Protein AF-A0A7C3RZF8-F1 (afdb_monomer)

Radius of gyration: 21.52 Å; Cα contacts (8 Å, |Δi|>4): 188; chains: 1; bounding box: 60×35×75 Å

Nearest PDB structures (foldseek):
  5voy-assembly1_V  TM=3.282E-01  e=2.308E+00  Saccharomyces cerevisiae S288C
  5vox-assembly1_U  TM=2.861E-01  e=2.667E+00  Saccharomyces cerevisiae S288C
  5voy-assembly1_a  TM=3.304E-01  e=4.117E+00  Saccharomyces cerevisiae S288C
  2elb-assembly1_A-2  TM=2.174E-01  e=1.425E+00  Homo sapiens
  7aal-assembly1_B  TM=2.960E-01  e=7.344E+00  Homo sapiens

Mean predicted aligned error: 5.92 Å

pLDDT: mean 89.48, std 10.08, range [50.0, 97.81]

Structure (mmCIF, N/CA/C/O backbone):
data_AF-A0A7C3RZF8-F1
#
_entry.id   AF-A0A7C3RZF8-F1
#
loop_
_atom_site.group_PDB
_atom_site.id
_atom_site.type_symbol
_atom_site.label_atom_id
_atom_site.label_alt_id
_atom_site.label_comp_id
_atom_site.label_asym_id
_atom_site.label_entity_id
_atom_site.label_seq_id
_atom_site.pdbx_PDB_ins_code
_atom_site.Cartn_x
_atom_site.Cartn_y
_atom_site.Cartn_z
_atom_site.occupancy
_atom_site.B_iso_or_equiv
_atom_site.auth_seq_id
_atom_site.auth_comp_id
_atom_site.auth_asym_id
_atom_site.auth_atom_id
_atom_site.pdbx_PDB_model_num
ATOM 1 N N . MET A 1 1 ? -5.433 -15.146 12.930 1.00 61.47 1 MET A N 1
ATOM 2 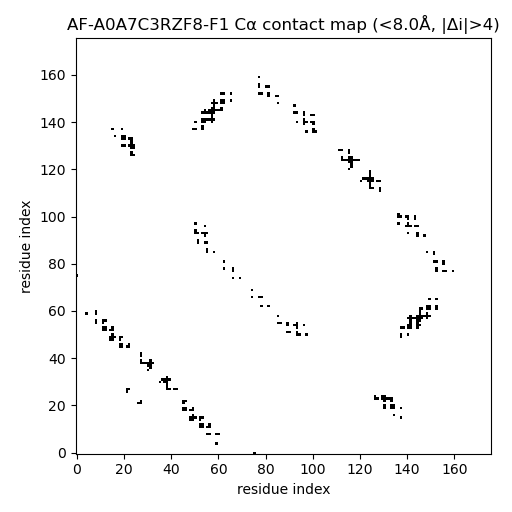C CA . MET A 1 1 ? -5.086 -13.869 12.254 1.00 61.47 1 MET A CA 1
ATOM 3 C C . MET A 1 1 ? -3.636 -13.682 11.766 1.00 61.47 1 MET A C 1
ATOM 5 O O . MET A 1 1 ? -3.484 -12.926 10.811 1.00 61.47 1 MET A O 1
ATOM 9 N N . PRO A 1 2 ? -2.565 -14.308 12.306 1.00 74.06 2 PRO A N 1
ATOM 10 C CA . PRO A 1 2 ? -1.199 -13.970 11.867 1.00 74.06 2 PRO A CA 1
ATOM 11 C C . PRO A 1 2 ? -0.842 -14.475 10.456 1.00 74.06 2 PRO A C 1
ATOM 13 O O . PRO A 1 2 ? -0.060 -13.832 9.763 1.00 74.06 2 PRO A O 1
ATOM 16 N N . ARG A 1 3 ? -1.433 -15.593 10.005 1.00 87.75 3 ARG A N 1
ATOM 17 C CA . ARG A 1 3 ? -1.195 -16.139 8.655 1.00 87.75 3 ARG A CA 1
ATOM 18 C C . ARG A 1 3 ? -1.790 -15.248 7.562 1.00 87.75 3 ARG A C 1
ATOM 20 O O . ARG A 1 3 ? -1.058 -14.834 6.678 1.00 87.75 3 ARG A O 1
ATOM 27 N N . LEU A 1 4 ? -3.069 -14.875 7.682 1.00 88.00 4 LEU A N 1
ATOM 28 C CA . LEU A 1 4 ? -3.761 -14.030 6.700 1.00 88.00 4 LEU A CA 1
ATOM 29 C C . LEU A 1 4 ? -3.047 -12.695 6.480 1.00 88.00 4 LEU A C 1
ATOM 31 O O . LEU A 1 4 ? -2.737 -12.349 5.347 1.00 88.00 4 LEU A O 1
ATOM 35 N N . THR A 1 5 ? -2.736 -11.959 7.552 1.00 86.62 5 THR A N 1
ATOM 36 C CA . THR A 1 5 ? -2.062 -10.663 7.400 1.00 86.62 5 THR A CA 1
ATOM 37 C C . THR A 1 5 ? -0.697 -10.839 6.747 1.00 86.62 5 THR A C 1
ATOM 39 O O . THR A 1 5 ? -0.337 -10.039 5.888 1.00 86.62 5 THR A O 1
ATOM 42 N N . ARG A 1 6 ? 0.075 -11.874 7.125 1.00 89.88 6 ARG A N 1
ATOM 43 C CA . ARG A 1 6 ? 1.375 -12.199 6.507 1.00 89.88 6 ARG A CA 1
ATOM 44 C C . ARG A 1 6 ? 1.235 -12.448 5.011 1.00 89.88 6 ARG A C 1
ATOM 46 O O . ARG A 1 6 ? 1.963 -11.820 4.251 1.00 89.88 6 ARG A O 1
ATOM 53 N N . THR A 1 7 ? 0.285 -13.285 4.607 1.00 93.88 7 THR A N 1
ATOM 54 C CA . THR A 1 7 ? 0.005 -13.550 3.193 1.00 93.88 7 THR A CA 1
ATOM 55 C C . THR A 1 7 ? -0.375 -12.270 2.458 1.00 93.88 7 THR A C 1
ATOM 57 O O . THR A 1 7 ? 0.236 -11.966 1.443 1.00 93.88 7 THR A O 1
ATOM 60 N N . LEU A 1 8 ? -1.292 -11.464 3.005 1.00 92.81 8 LEU A N 1
ATOM 61 C CA . LEU A 1 8 ? -1.685 -10.189 2.398 1.00 92.81 8 LEU A CA 1
ATOM 62 C C . LEU A 1 8 ? -0.488 -9.252 2.217 1.00 92.81 8 LEU A C 1
ATOM 64 O O . LEU A 1 8 ? -0.316 -8.673 1.158 1.00 92.81 8 LEU A O 1
ATOM 68 N N . THR A 1 9 ? 0.380 -9.125 3.218 1.00 94.44 9 THR A N 1
ATOM 69 C CA . THR A 1 9 ? 1.588 -8.296 3.092 1.00 94.44 9 THR A CA 1
ATOM 70 C C . THR A 1 9 ? 2.521 -8.789 2.003 1.00 94.44 9 THR A C 1
ATOM 72 O O . THR A 1 9 ? 3.016 -7.966 1.247 1.00 94.44 9 THR A O 1
ATOM 75 N N . LEU A 1 10 ? 2.752 -10.099 1.904 1.00 95.12 10 LEU A N 1
ATOM 76 C CA . LEU A 1 10 ? 3.584 -10.649 0.835 1.00 95.12 10 LEU A CA 1
ATOM 77 C C . LEU A 1 10 ? 2.961 -10.395 -0.540 1.00 95.12 10 LEU A C 1
ATOM 79 O O . LEU A 1 10 ? 3.673 -9.986 -1.449 1.00 95.12 10 LEU A O 1
ATOM 83 N N . LEU A 1 11 ? 1.641 -10.562 -0.669 1.00 96.44 11 LEU A N 1
ATOM 84 C CA . LEU A 1 11 ? 0.915 -10.263 -1.904 1.00 96.44 11 LEU A CA 1
ATOM 85 C C . LEU A 1 11 ? 1.050 -8.789 -2.297 1.00 96.44 11 LEU A C 1
ATOM 87 O O . LEU A 1 11 ? 1.349 -8.499 -3.449 1.00 96.44 11 LEU A O 1
ATOM 91 N N . TRP A 1 12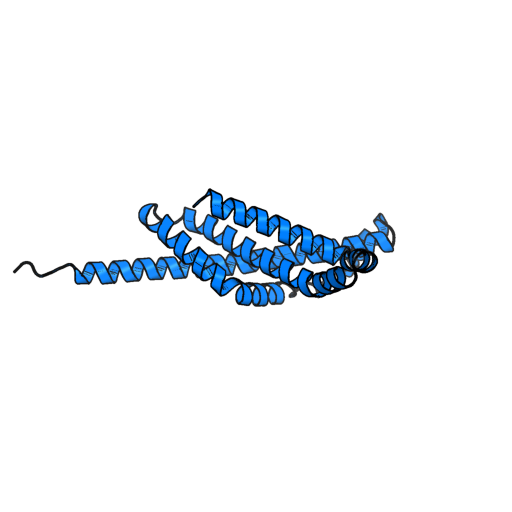 ? 0.895 -7.859 -1.351 1.00 96.06 12 TRP A N 1
ATOM 92 C CA . TRP A 1 12 ? 1.027 -6.426 -1.630 1.00 96.06 12 TRP A CA 1
ATOM 93 C C . TRP A 1 12 ? 2.470 -5.989 -1.891 1.00 96.06 12 TRP A C 1
ATOM 95 O O . TRP A 1 12 ? 2.686 -5.093 -2.700 1.00 96.06 12 TRP A O 1
ATOM 105 N N . ILE A 1 13 ? 3.463 -6.628 -1.261 1.00 95.19 13 ILE A N 1
ATOM 106 C CA . ILE A 1 13 ? 4.873 -6.431 -1.627 1.00 95.19 13 ILE A CA 1
ATOM 107 C C . ILE A 1 13 ? 5.076 -6.872 -3.074 1.00 95.19 13 ILE A C 1
ATOM 109 O O . ILE A 1 13 ? 5.554 -6.083 -3.878 1.00 95.19 13 ILE A O 1
ATOM 113 N N . LEU A 1 14 ? 4.660 -8.092 -3.420 1.00 96.50 14 LEU A N 1
ATOM 114 C CA . LEU A 1 14 ? 4.850 -8.640 -4.759 1.00 96.50 14 LEU A CA 1
ATOM 115 C C . LEU A 1 14 ? 4.149 -7.785 -5.824 1.00 96.50 14 LEU A C 1
ATOM 117 O O . LEU A 1 14 ? 4.783 -7.386 -6.796 1.00 96.50 14 LEU A O 1
ATOM 121 N N . ALA A 1 15 ? 2.874 -7.450 -5.615 1.00 95.50 15 ALA A N 1
ATOM 122 C CA . ALA A 1 15 ? 2.103 -6.611 -6.528 1.00 95.50 15 ALA A CA 1
ATOM 123 C C . ALA A 1 15 ? 2.719 -5.212 -6.679 1.00 95.50 15 ALA A C 1
ATOM 125 O O . ALA A 1 15 ? 2.859 -4.717 -7.795 1.00 95.50 15 ALA A O 1
ATOM 126 N N . GLY A 1 16 ? 3.143 -4.598 -5.570 1.00 93.94 16 GLY A N 1
ATOM 127 C CA . GLY A 1 16 ? 3.800 -3.295 -5.572 1.00 93.94 16 GLY A CA 1
ATOM 128 C C . GLY A 1 16 ? 5.140 -3.309 -6.303 1.00 93.94 16 GLY A C 1
ATOM 129 O O . GLY A 1 16 ? 5.396 -2.425 -7.116 1.00 93.94 16 GLY A O 1
ATOM 130 N N . THR A 1 17 ? 5.973 -4.322 -6.060 1.00 93.62 17 THR A N 1
ATOM 131 C CA . THR A 1 17 ? 7.271 -4.484 -6.723 1.00 93.62 17 THR A CA 1
ATOM 132 C C . THR A 1 17 ? 7.105 -4.727 -8.218 1.00 93.62 17 THR A C 1
ATOM 134 O O . THR A 1 17 ? 7.743 -4.032 -9.001 1.00 93.62 17 THR A O 1
ATOM 137 N N . ILE A 1 18 ? 6.221 -5.644 -8.627 1.00 94.81 18 ILE A N 1
ATOM 138 C CA . ILE A 1 18 ? 5.961 -5.920 -10.048 1.00 94.81 18 ILE A CA 1
ATOM 139 C C . ILE A 1 18 ? 5.454 -4.660 -10.751 1.00 94.81 18 ILE A C 1
ATOM 141 O O . ILE A 1 18 ? 5.989 -4.296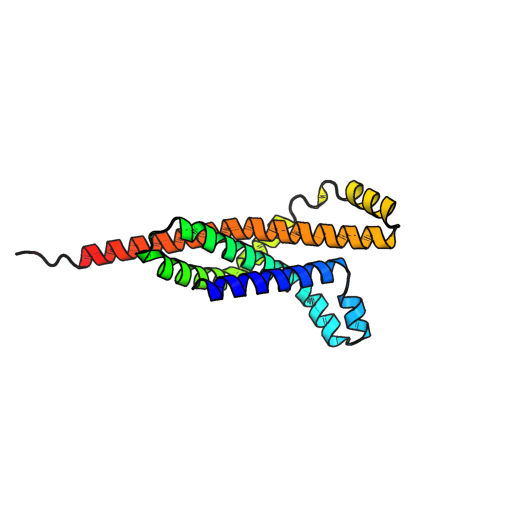 -11.792 1.00 94.81 18 ILE A O 1
ATOM 145 N N . ALA A 1 19 ? 4.478 -3.961 -10.167 1.00 93.44 19 ALA A N 1
ATOM 146 C CA . ALA A 1 19 ? 3.937 -2.742 -10.757 1.00 93.44 19 ALA A CA 1
ATOM 147 C C . ALA A 1 19 ? 4.980 -1.611 -10.831 1.00 93.44 19 ALA A C 1
ATOM 149 O O . ALA A 1 19 ? 5.065 -0.932 -11.847 1.00 93.44 19 ALA A O 1
ATOM 150 N N . SER A 1 20 ? 5.812 -1.437 -9.796 1.00 91.25 20 SER A N 1
ATOM 151 C CA . SER A 1 20 ? 6.861 -0.401 -9.782 1.00 91.25 20 SER A CA 1
ATOM 152 C C . SER A 1 20 ? 7.952 -0.678 -10.818 1.00 91.25 20 SER A C 1
ATOM 154 O O . SER A 1 20 ? 8.380 0.235 -11.520 1.00 91.25 20 SER A O 1
ATOM 156 N N . LEU A 1 21 ? 8.399 -1.937 -10.920 1.00 91.50 21 LEU A N 1
ATOM 157 C CA . LEU A 1 21 ? 9.404 -2.351 -11.900 1.00 91.50 21 LEU A CA 1
ATOM 158 C C . LEU A 1 21 ? 8.853 -2.276 -13.320 1.00 91.50 21 LEU A C 1
ATOM 160 O O . LEU A 1 21 ? 9.532 -1.758 -14.197 1.00 91.50 21 LEU A O 1
ATOM 164 N N . SER A 1 22 ? 7.621 -2.743 -13.530 1.00 92.81 22 SER A N 1
ATOM 165 C CA . SER A 1 22 ? 6.935 -2.639 -14.817 1.00 92.81 22 SER A CA 1
ATOM 166 C C . SER A 1 22 ? 6.843 -1.194 -15.290 1.00 92.81 22 SER A C 1
ATOM 168 O O . SER A 1 22 ? 7.239 -0.899 -16.414 1.00 92.81 22 SER A O 1
ATOM 170 N N . TYR A 1 23 ? 6.370 -0.307 -14.413 1.00 88.25 23 TYR A N 1
ATOM 171 C CA . TYR A 1 23 ? 6.207 1.107 -14.724 1.00 88.25 23 TYR A CA 1
ATOM 172 C C . TYR A 1 23 ? 7.555 1.764 -15.042 1.00 88.25 23 TYR A C 1
ATOM 174 O O . TYR A 1 23 ? 7.684 2.484 -16.028 1.00 88.25 23 TYR A O 1
ATOM 182 N N . GLY A 1 24 ? 8.590 1.483 -14.240 1.00 85.25 24 GLY A N 1
ATOM 183 C CA . GLY A 1 24 ? 9.931 2.027 -14.466 1.00 85.25 24 GLY A CA 1
ATOM 184 C C . GLY A 1 24 ? 10.610 1.500 -15.735 1.00 85.25 24 GLY A C 1
ATOM 185 O O . GLY A 1 24 ? 11.355 2.239 -16.375 1.00 85.25 24 GLY A O 1
ATOM 186 N N . ALA A 1 25 ? 10.342 0.246 -16.104 1.00 88.81 25 ALA A N 1
ATOM 187 C CA . ALA A 1 25 ? 10.901 -0.411 -17.286 1.00 88.81 25 ALA A CA 1
ATOM 188 C C . ALA A 1 25 ? 10.037 -0.258 -18.551 1.00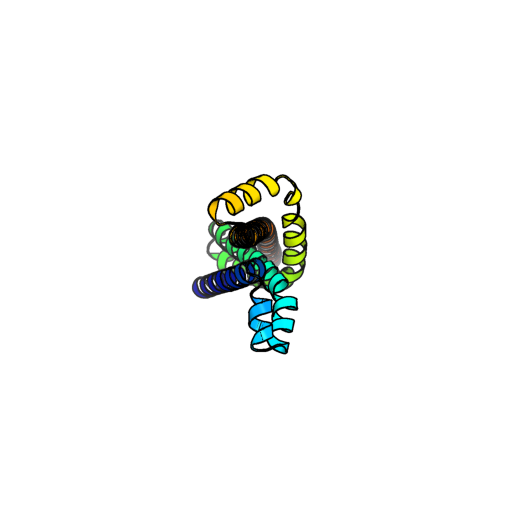 88.81 25 ALA A C 1
ATOM 190 O O . ALA A 1 25 ? 10.396 -0.814 -19.585 1.00 88.81 25 ALA A O 1
ATOM 191 N N . GLU A 1 26 ? 8.900 0.442 -18.472 1.00 87.62 26 GLU A N 1
ATOM 192 C CA . GLU A 1 26 ? 7.925 0.577 -19.567 1.00 87.62 26 GLU A CA 1
ATOM 193 C C . GLU A 1 26 ? 7.464 -0.779 -20.130 1.00 87.62 26 GLU A C 1
ATOM 195 O O . GLU A 1 26 ? 7.221 -0.946 -21.328 1.00 87.62 26 GLU A O 1
ATOM 200 N N . ALA A 1 27 ? 7.318 -1.782 -19.257 1.00 89.12 27 ALA A N 1
ATOM 201 C CA . ALA A 1 27 ? 7.005 -3.147 -19.675 1.00 89.12 27 ALA A CA 1
ATOM 202 C C . ALA A 1 27 ? 5.655 -3.246 -20.408 1.00 89.12 27 ALA A C 1
ATOM 204 O O . ALA A 1 27 ? 5.465 -4.147 -21.225 1.00 89.12 27 ALA A O 1
ATOM 205 N N . HIS A 1 28 ? 4.739 -2.295 -20.189 1.00 88.69 28 HIS A N 1
ATOM 206 C CA . HIS A 1 28 ? 3.488 -2.203 -20.936 1.00 88.69 28 HIS A CA 1
ATOM 207 C C . HIS A 1 28 ? 3.707 -2.093 -22.457 1.00 88.69 28 HIS A C 1
ATOM 209 O O . HIS A 1 28 ? 2.889 -2.609 -23.215 1.00 88.69 28 HIS A O 1
ATOM 215 N N . ILE A 1 29 ? 4.814 -1.498 -22.923 1.00 88.94 29 ILE A N 1
ATOM 216 C CA . ILE A 1 29 ? 5.156 -1.422 -24.352 1.00 88.94 29 ILE A CA 1
ATOM 217 C C . ILE A 1 29 ? 5.431 -2.826 -24.898 1.00 88.94 29 ILE A C 1
ATOM 219 O O . ILE A 1 29 ? 4.857 -3.221 -25.911 1.00 88.94 29 ILE A O 1
ATOM 223 N N . ALA A 1 30 ? 6.257 -3.606 -24.197 1.00 90.75 30 ALA A N 1
ATOM 224 C CA . ALA A 1 30 ? 6.556 -4.986 -24.570 1.00 90.75 30 ALA A CA 1
ATOM 225 C C . ALA A 1 30 ? 5.295 -5.863 -24.553 1.00 90.75 30 ALA A C 1
ATOM 227 O O . ALA A 1 30 ? 5.071 -6.639 -25.481 1.00 90.75 30 ALA A O 1
ATOM 228 N N . VAL A 1 31 ? 4.432 -5.697 -23.544 1.00 92.06 31 VAL A N 1
ATOM 229 C CA . VAL A 1 31 ? 3.154 -6.421 -23.473 1.00 92.06 31 VAL A CA 1
ATOM 230 C C . VAL A 1 31 ? 2.247 -6.045 -24.645 1.00 92.06 31 VAL A C 1
ATOM 232 O O . VAL A 1 31 ? 1.675 -6.942 -25.252 1.00 92.06 31 VAL A O 1
ATOM 235 N N . ARG A 1 32 ? 2.168 -4.764 -25.033 1.00 92.06 32 ARG A N 1
ATOM 236 C CA . ARG A 1 32 ? 1.364 -4.321 -26.188 1.00 92.06 32 ARG A CA 1
ATOM 237 C C . ARG A 1 32 ? 1.803 -4.947 -27.515 1.00 92.06 32 ARG A C 1
ATOM 239 O O . ARG A 1 32 ? 0.961 -5.100 -28.393 1.00 92.06 32 ARG A O 1
ATOM 246 N N . TYR A 1 33 ? 3.079 -5.311 -27.669 1.00 94.12 33 TYR A N 1
ATOM 247 C CA . TYR A 1 33 ? 3.556 -6.018 -28.865 1.00 94.12 33 TYR A CA 1
ATOM 248 C C . TYR A 1 33 ? 3.087 -7.476 -28.934 1.00 94.12 33 TYR A C 1
ATOM 250 O O . TYR A 1 33 ? 2.958 -8.014 -30.030 1.00 94.12 33 TYR A O 1
ATOM 258 N N . VAL A 1 34 ? 2.840 -8.113 -27.787 1.00 95.69 34 VAL A N 1
ATOM 259 C CA . VAL A 1 34 ? 2.379 -9.510 -27.712 1.00 95.69 34 VAL A CA 1
ATOM 260 C C . VAL A 1 34 ? 0.852 -9.581 -27.675 1.00 95.69 34 VAL A C 1
ATOM 262 O O . VAL A 1 34 ? 0.250 -10.376 -28.389 1.00 95.69 34 VAL A O 1
ATOM 265 N N . ASP A 1 35 ? 0.230 -8.736 -26.855 1.00 96.19 35 ASP A N 1
ATOM 266 C CA . ASP A 1 35 ? -1.210 -8.661 -26.628 1.00 96.19 35 ASP A CA 1
ATOM 267 C C . ASP A 1 35 ? -1.615 -7.182 -26.416 1.00 96.19 35 ASP A C 1
ATOM 269 O O . ASP A 1 35 ? -1.484 -6.634 -25.311 1.00 96.19 35 ASP A O 1
ATOM 273 N N . PRO A 1 36 ? -2.083 -6.496 -27.479 1.00 94.88 36 PRO A N 1
ATOM 274 C CA . PRO A 1 36 ? -2.460 -5.088 -27.414 1.00 94.88 36 PRO A CA 1
ATOM 275 C C . PRO A 1 36 ? -3.516 -4.744 -26.348 1.00 94.88 36 PRO A C 1
ATOM 277 O O . PRO A 1 36 ? -3.283 -3.784 -25.602 1.00 94.88 36 PRO A O 1
ATOM 280 N N . PRO A 1 37 ? -4.659 -5.459 -26.223 1.00 96.25 37 PRO A N 1
ATOM 281 C CA . PRO A 1 37 ? -5.648 -5.130 -25.200 1.00 96.25 37 PRO A CA 1
ATOM 282 C C . PRO A 1 37 ? -5.116 -5.345 -23.781 1.00 96.25 37 PRO A C 1
ATOM 284 O O . PRO A 1 37 ? -5.364 -4.497 -22.917 1.00 96.25 37 PRO A O 1
ATOM 287 N N . LEU A 1 38 ? -4.340 -6.407 -23.533 1.00 94.25 38 LEU A N 1
ATOM 288 C CA . LEU A 1 38 ? -3.721 -6.615 -22.223 1.00 94.25 38 LEU A CA 1
ATOM 289 C C . LEU A 1 38 ? -2.725 -5.499 -21.889 1.00 94.25 38 LEU A C 1
ATOM 291 O O . LEU A 1 38 ? -2.740 -4.970 -20.777 1.00 94.25 38 LEU A O 1
ATOM 295 N N . GLY A 1 39 ? -1.891 -5.104 -22.851 1.00 93.44 39 GLY A N 1
ATOM 296 C CA . GLY A 1 39 ? -0.910 -4.039 -22.660 1.00 93.44 39 GLY A CA 1
ATOM 297 C C . GLY A 1 39 ? -1.547 -2.665 -22.429 1.00 93.44 39 GLY A C 1
ATOM 298 O O . GLY A 1 39 ? -1.048 -1.888 -21.617 1.00 93.44 39 GLY A O 1
ATOM 299 N N . ALA A 1 40 ? -2.673 -2.364 -23.085 1.00 93.00 40 ALA A N 1
ATOM 300 C CA . ALA A 1 40 ? -3.442 -1.142 -22.838 1.00 93.00 40 ALA A CA 1
ATOM 301 C C . ALA A 1 40 ? -4.108 -1.143 -21.453 1.00 93.00 40 ALA A C 1
ATOM 303 O O . ALA A 1 40 ? -4.079 -0.133 -20.748 1.00 93.00 40 ALA A O 1
ATOM 304 N N . TRP A 1 41 ? -4.674 -2.281 -21.038 1.00 96.12 41 TRP A N 1
ATOM 305 C CA . TRP A 1 41 ? -5.227 -2.424 -19.692 1.00 96.12 41 TRP A CA 1
ATOM 306 C C . TRP A 1 41 ? -4.144 -2.264 -18.623 1.00 96.12 41 TRP A C 1
ATOM 308 O O . TRP A 1 41 ? -4.362 -1.570 -17.629 1.00 96.12 41 TRP A O 1
ATOM 318 N N . TRP A 1 42 ? -2.982 -2.883 -18.826 1.00 94.88 42 TRP A N 1
ATOM 319 C CA . TRP A 1 42 ? -1.886 -2.832 -17.870 1.00 94.88 42 TRP A CA 1
ATOM 320 C C . TRP A 1 42 ? -1.321 -1.418 -17.719 1.00 94.88 42 TRP A C 1
ATOM 322 O O . TRP A 1 42 ? -1.233 -0.937 -16.596 1.00 94.88 42 TRP A O 1
ATOM 332 N N . ASP A 1 43 ? -1.063 -0.712 -18.821 1.00 92.94 43 ASP A N 1
ATOM 333 C CA . ASP A 1 43 ? -0.658 0.704 -18.819 1.00 92.94 43 ASP A CA 1
ATOM 334 C C . ASP A 1 43 ? -1.647 1.590 -18.029 1.00 92.94 43 ASP A C 1
ATOM 336 O O . ASP A 1 43 ? -1.268 2.371 -17.156 1.00 92.94 43 ASP A O 1
ATOM 340 N N . ALA A 1 44 ? -2.954 1.382 -18.225 1.00 93.19 44 ALA A N 1
ATOM 341 C CA . ALA A 1 44 ? -3.982 2.131 -17.502 1.00 93.19 44 ALA A CA 1
ATOM 342 C C . ALA A 1 44 ? -4.035 1.827 -15.988 1.00 93.19 44 ALA A C 1
ATOM 344 O O . ALA A 1 44 ? -4.533 2.647 -15.210 1.00 93.19 44 ALA A O 1
ATOM 345 N N . ASN A 1 45 ? -3.558 0.655 -15.554 1.00 94.75 45 ASN A N 1
ATOM 346 C CA . ASN A 1 45 ? -3.744 0.165 -14.186 1.00 94.75 45 ASN A CA 1
ATOM 347 C C . ASN A 1 45 ? -2.449 -0.001 -13.384 1.00 94.75 45 ASN A C 1
ATOM 349 O O . ASN A 1 45 ? -2.531 -0.048 -12.156 1.00 94.75 45 ASN A O 1
ATOM 353 N N . GLU A 1 46 ? -1.266 -0.050 -13.996 1.00 93.06 46 GLU A N 1
ATOM 354 C CA . GLU A 1 46 ? -0.015 -0.354 -13.288 1.00 93.06 46 GLU A CA 1
ATOM 355 C C . GLU A 1 46 ? 0.271 0.666 -12.178 1.00 93.06 46 GLU A C 1
ATOM 357 O O . GLU A 1 46 ? 0.558 0.299 -11.034 1.00 93.06 46 GLU A O 1
ATOM 362 N N . PHE A 1 47 ? 0.038 1.953 -12.449 1.00 90.44 47 PHE A N 1
ATOM 363 C CA . PHE A 1 47 ? 0.181 3.001 -11.442 1.00 90.44 47 PHE A CA 1
ATOM 364 C C . PHE A 1 47 ? -0.861 2.883 -10.315 1.00 90.44 47 PHE A C 1
ATOM 366 O O . PHE A 1 47 ? -0.557 3.129 -9.142 1.00 90.44 47 PHE A O 1
ATOM 373 N N . LEU A 1 48 ? -2.097 2.488 -10.648 1.00 93.62 48 LEU A N 1
ATOM 374 C CA . LEU A 1 48 ? -3.164 2.254 -9.671 1.00 93.62 48 LEU A CA 1
ATOM 375 C C . LEU A 1 48 ? -2.826 1.071 -8.755 1.00 93.62 48 LEU A C 1
ATOM 377 O O . LEU A 1 48 ? -2.948 1.184 -7.532 1.00 93.62 48 LEU A O 1
ATOM 381 N N . ILE A 1 49 ? -2.350 -0.030 -9.332 1.00 95.69 49 ILE A N 1
ATOM 382 C CA . ILE A 1 49 ? -1.919 -1.222 -8.601 1.00 95.69 49 ILE A CA 1
ATOM 383 C C . ILE A 1 49 ? -0.751 -0.870 -7.680 1.00 95.69 49 ILE A C 1
ATOM 385 O O . ILE A 1 49 ? -0.791 -1.217 -6.497 1.00 95.69 49 ILE A O 1
ATOM 389 N N . MET A 1 50 ? 0.240 -0.119 -8.170 1.00 95.25 50 MET A N 1
ATOM 390 C CA . MET A 1 50 ? 1.381 0.332 -7.372 1.00 95.25 50 MET A CA 1
ATOM 391 C C . MET A 1 50 ? 0.934 1.148 -6.150 1.00 95.25 50 MET A C 1
ATOM 393 O O . MET A 1 50 ? 1.301 0.809 -5.020 1.00 95.25 50 MET A O 1
ATOM 397 N N . LYS A 1 51 ? 0.114 2.196 -6.337 1.00 95.12 51 LYS A N 1
ATOM 398 C CA . LYS A 1 51 ? -0.311 3.061 -5.217 1.00 95.12 51 LYS A CA 1
ATOM 399 C C . LYS A 1 51 ? -1.196 2.324 -4.208 1.00 95.12 51 LYS A C 1
ATOM 401 O O . LYS A 1 51 ? -1.026 2.512 -3.003 1.00 95.12 51 LYS A O 1
ATOM 406 N N . CYS A 1 52 ? -2.103 1.460 -4.668 1.00 96.81 52 CYS A N 1
ATOM 407 C CA . CYS A 1 52 ? -2.951 0.661 -3.781 1.00 96.81 52 CYS A CA 1
ATOM 408 C C . CYS A 1 52 ? -2.122 -0.360 -2.996 1.00 96.81 52 CYS A C 1
ATOM 410 O O . CYS A 1 52 ? -2.328 -0.521 -1.795 1.00 96.81 52 CYS A O 1
ATOM 412 N N . SER A 1 53 ? -1.133 -0.981 -3.641 1.00 97.31 53 SER A N 1
ATOM 413 C CA . SER A 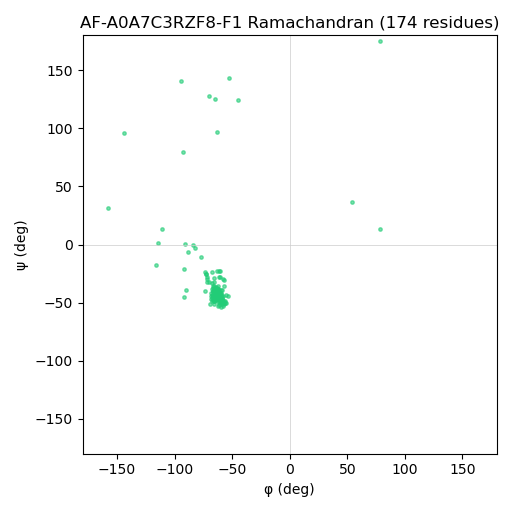1 53 ? -0.210 -1.911 -2.988 1.00 97.31 53 SER A CA 1
ATOM 414 C C . SER A 1 53 ? 0.627 -1.223 -1.914 1.00 97.31 53 SER A C 1
ATOM 416 O O . SER A 1 53 ? 0.717 -1.725 -0.793 1.00 97.31 53 SER A O 1
ATOM 418 N N . ALA A 1 54 ? 1.169 -0.039 -2.214 1.00 96.75 54 ALA A N 1
ATOM 419 C CA . ALA A 1 54 ? 1.904 0.770 -1.245 1.00 96.75 54 ALA A CA 1
ATOM 420 C C . ALA A 1 54 ? 1.030 1.128 -0.033 1.00 96.75 54 ALA A C 1
ATOM 422 O O . ALA A 1 54 ? 1.446 0.975 1.119 1.00 96.75 54 ALA A O 1
ATOM 423 N N . ALA A 1 55 ? -0.208 1.554 -0.291 1.00 97.50 55 ALA A N 1
ATOM 424 C CA . ALA A 1 55 ? -1.138 1.943 0.756 1.00 97.50 55 ALA A CA 1
ATOM 425 C C . ALA A 1 55 ? -1.545 0.776 1.655 1.00 97.50 55 ALA A C 1
ATOM 427 O O . ALA A 1 55 ? -1.448 0.868 2.883 1.00 97.50 55 ALA A O 1
ATOM 428 N N . ALA A 1 56 ? -1.938 -0.344 1.049 1.00 97.44 56 ALA A N 1
ATOM 429 C CA . ALA A 1 56 ? -2.283 -1.561 1.768 1.00 97.44 56 ALA A CA 1
ATOM 430 C C . ALA A 1 56 ? -1.099 -2.079 2.595 1.00 97.44 56 ALA A C 1
ATOM 432 O O . ALA A 1 56 ? -1.275 -2.446 3.759 1.00 97.44 56 ALA A O 1
ATOM 433 N N . LEU A 1 57 ? 0.114 -2.061 2.032 1.00 97.75 57 LEU A N 1
ATOM 434 C CA . LEU A 1 57 ? 1.331 -2.458 2.732 1.00 97.75 57 LEU A CA 1
ATOM 435 C C . LEU A 1 57 ? 1.586 -1.578 3.963 1.00 97.75 57 LEU A C 1
ATOM 437 O O . LEU A 1 57 ? 1.764 -2.117 5.058 1.00 97.75 57 LEU A O 1
ATOM 441 N N . GLY A 1 58 ? 1.545 -0.251 3.805 1.00 97.06 58 GLY A N 1
ATOM 442 C CA . GLY A 1 58 ? 1.723 0.697 4.908 1.00 97.06 58 GLY A CA 1
ATOM 443 C C . GLY A 1 58 ? 0.716 0.469 6.035 1.00 97.06 58 GLY A C 1
ATOM 444 O O . GLY A 1 58 ? 1.108 0.299 7.192 1.00 97.06 58 GLY A O 1
ATOM 445 N N . MET A 1 59 ? -0.572 0.350 5.698 1.00 97.81 59 MET A N 1
ATOM 446 C CA . MET A 1 59 ? -1.631 0.095 6.682 1.00 97.81 59 MET A CA 1
ATOM 447 C C . MET A 1 59 ? -1.484 -1.270 7.375 1.00 97.81 59 MET A C 1
ATOM 449 O O . MET A 1 59 ? -1.664 -1.373 8.589 1.00 97.81 59 MET A O 1
ATOM 453 N N . LEU A 1 60 ? -1.104 -2.327 6.649 1.00 96.69 60 LEU A N 1
ATOM 454 C CA . LEU A 1 60 ? -0.861 -3.652 7.237 1.00 96.69 60 LEU A CA 1
ATOM 455 C C . LEU A 1 60 ? 0.332 -3.653 8.196 1.00 96.69 60 LEU A C 1
ATOM 457 O O . LEU A 1 60 ? 0.269 -4.286 9.255 1.00 96.69 60 LEU A O 1
ATOM 461 N N . VAL A 1 61 ? 1.417 -2.958 7.846 1.00 96.25 61 VAL A N 1
ATOM 462 C CA . VAL A 1 61 ? 2.576 -2.792 8.733 1.00 96.25 61 VAL A CA 1
ATOM 463 C C . VAL A 1 61 ? 2.172 -2.015 9.985 1.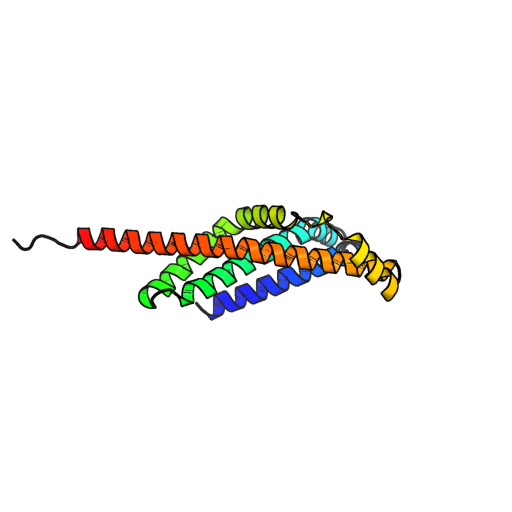00 96.25 61 VAL A C 1
ATOM 465 O O . VAL A 1 61 ? 2.460 -2.477 11.091 1.00 96.25 61 VAL A O 1
ATOM 468 N N . ALA A 1 62 ? 1.432 -0.916 9.829 1.00 96.19 62 ALA A N 1
ATOM 469 C CA . ALA A 1 62 ? 0.914 -0.128 10.943 1.00 96.19 62 ALA A CA 1
ATOM 470 C C . ALA A 1 62 ? 0.079 -0.970 11.914 1.00 96.19 62 ALA A C 1
ATOM 472 O O . ALA A 1 62 ? 0.368 -0.993 13.109 1.00 96.19 62 ALA A O 1
ATOM 473 N N . MET A 1 63 ? -0.889 -1.740 11.404 1.00 94.62 63 MET A N 1
ATOM 474 C CA . MET A 1 63 ? -1.721 -2.623 12.228 1.00 94.62 63 MET A CA 1
ATOM 475 C C . MET A 1 63 ? -0.890 -3.653 13.001 1.00 94.62 63 MET A C 1
ATOM 477 O O . MET A 1 63 ? -1.171 -3.926 14.167 1.00 94.62 63 MET A O 1
ATOM 481 N N . ARG A 1 64 ? 0.159 -4.223 12.391 1.00 92.75 64 ARG A N 1
ATOM 482 C CA . ARG A 1 64 ? 1.043 -5.170 13.090 1.00 92.75 64 ARG A CA 1
ATOM 483 C C . ARG A 1 64 ? 1.836 -4.522 14.206 1.00 92.75 64 ARG A C 1
ATOM 485 O O . ARG A 1 64 ? 1.995 -5.143 15.256 1.00 92.75 64 ARG A O 1
ATOM 492 N N . VAL A 1 65 ? 2.378 -3.336 13.953 1.00 94.94 65 VAL A N 1
ATOM 493 C CA . VAL A 1 65 ? 3.155 -2.591 14.944 1.00 94.94 65 VAL A CA 1
ATOM 494 C C . VAL A 1 65 ? 2.235 -2.183 16.090 1.00 94.94 65 VAL A C 1
ATOM 496 O O . VAL A 1 65 ? 2.514 -2.533 17.233 1.00 94.94 65 VAL A O 1
ATOM 499 N N . ALA A 1 66 ? 1.092 -1.567 15.789 1.00 94.06 66 ALA A N 1
ATOM 500 C CA . ALA A 1 66 ? 0.132 -1.105 16.785 1.00 94.06 66 ALA A CA 1
ATOM 501 C C . ALA A 1 66 ? -0.442 -2.251 17.633 1.00 94.06 66 ALA A C 1
ATOM 503 O O . ALA A 1 66 ? -0.503 -2.149 18.857 1.00 94.06 66 ALA A O 1
ATOM 504 N N . ALA A 1 67 ? -0.764 -3.397 17.023 1.00 92.88 67 ALA A N 1
ATOM 505 C CA . ALA A 1 67 ? -1.286 -4.551 17.751 1.00 92.88 67 ALA A CA 1
ATOM 506 C C . ALA A 1 67 ? -0.325 -5.099 18.818 1.00 92.88 67 ALA A C 1
ATOM 508 O O . ALA A 1 67 ? -0.791 -5.735 19.765 1.00 92.88 67 ALA A O 1
ATOM 509 N N . ARG A 1 68 ? 0.993 -4.854 18.714 1.00 92.81 68 ARG A N 1
ATOM 510 C CA . ARG A 1 68 ? 1.961 -5.252 19.756 1.00 92.81 68 ARG A CA 1
ATOM 511 C C . ARG A 1 68 ? 1.743 -4.501 21.068 1.00 92.81 68 ARG A C 1
ATOM 513 O O . ARG A 1 68 ? 1.992 -5.088 22.116 1.00 92.81 68 ARG A O 1
ATOM 520 N N . PHE A 1 69 ? 1.222 -3.277 21.003 1.00 93.25 69 PHE A N 1
ATOM 521 C CA . PHE A 1 69 ? 0.958 -2.414 22.157 1.00 93.25 69 PHE A CA 1
ATOM 522 C C . PHE A 1 69 ? -0.432 -2.623 22.777 1.00 93.25 69 PHE A C 1
ATOM 524 O O . PHE A 1 69 ? -0.722 -2.063 23.826 1.00 93.25 69 PHE A O 1
ATOM 531 N N . VAL A 1 70 ? -1.295 -3.438 22.159 1.00 93.00 70 VAL A N 1
ATOM 532 C CA . VAL A 1 70 ? -2.654 -3.704 22.658 1.00 93.00 70 VAL A CA 1
ATOM 533 C C . VAL A 1 70 ? -2.693 -4.967 23.512 1.00 93.00 70 VAL A C 1
ATOM 535 O O . VAL A 1 70 ? -2.077 -5.984 23.165 1.00 93.00 70 VAL A O 1
ATOM 538 N N . GLU A 1 71 ? -3.479 -4.920 24.591 1.00 92.62 71 GLU A N 1
ATOM 539 C CA . GLU A 1 71 ? -3.797 -6.063 25.449 1.00 92.62 71 GLU A CA 1
ATOM 540 C C . GLU A 1 71 ? -4.329 -7.264 24.652 1.00 92.62 71 GLU A C 1
ATOM 542 O O . GLU A 1 71 ? -5.105 -7.126 23.701 1.00 92.62 71 GLU A O 1
ATOM 547 N N . ARG A 1 72 ? -3.961 -8.481 25.075 1.00 88.88 72 ARG A N 1
ATOM 548 C CA . ARG A 1 72 ? -4.304 -9.718 24.350 1.00 88.88 72 ARG A CA 1
ATOM 549 C C . ARG A 1 72 ? -5.812 -9.900 24.147 1.00 88.88 72 ARG A C 1
ATOM 551 O O . ARG A 1 72 ? -6.201 -10.368 23.081 1.00 88.88 72 ARG A O 1
ATOM 558 N N . ARG A 1 73 ? -6.637 -9.490 25.121 1.00 89.50 73 ARG A N 1
ATOM 559 C CA . ARG A 1 73 ? -8.104 -9.631 25.070 1.00 89.50 73 ARG A CA 1
ATOM 560 C C . ARG A 1 73 ? -8.751 -8.800 23.953 1.00 89.50 73 ARG A C 1
ATOM 562 O O . ARG A 1 73 ? -9.667 -9.277 23.299 1.00 89.50 73 ARG A O 1
ATOM 569 N N . LEU A 1 74 ? -8.241 -7.592 23.690 1.00 90.12 74 LEU A N 1
ATOM 570 C CA . LEU A 1 74 ? -8.798 -6.675 22.680 1.00 90.12 74 LEU A CA 1
ATOM 571 C C . LEU A 1 74 ? -8.153 -6.850 21.305 1.00 90.12 74 LEU A C 1
ATOM 573 O O . LEU A 1 74 ? -8.727 -6.473 20.285 1.00 90.12 74 LEU A O 1
ATOM 577 N N . ARG A 1 75 ? -6.951 -7.433 21.264 1.00 91.19 75 ARG A N 1
ATOM 578 C CA . ARG A 1 75 ? -6.103 -7.481 20.070 1.00 91.19 75 ARG A CA 1
ATOM 579 C C . ARG A 1 75 ? -6.788 -8.093 18.849 1.00 91.19 75 ARG A C 1
ATOM 581 O O . ARG A 1 75 ? -6.629 -7.567 17.752 1.00 91.19 75 ARG A O 1
ATOM 588 N N . ALA A 1 76 ? -7.514 -9.200 19.014 1.00 90.12 76 ALA A N 1
ATOM 589 C CA . ALA A 1 76 ? -8.165 -9.880 17.892 1.00 90.12 76 ALA A CA 1
ATOM 590 C C . ALA A 1 76 ? -9.315 -9.046 17.303 1.00 90.12 76 ALA A C 1
ATOM 592 O O . ALA A 1 76 ? -9.395 -8.895 16.086 1.00 90.12 76 ALA A O 1
ATOM 593 N N . ALA A 1 77 ? -10.152 -8.461 18.165 1.00 90.50 77 ALA A N 1
ATOM 594 C CA . ALA A 1 77 ? -11.250 -7.592 17.753 1.00 90.50 77 ALA A CA 1
ATOM 595 C C . ALA A 1 77 ? -10.726 -6.308 17.092 1.00 90.50 77 ALA A C 1
ATOM 597 O O . ALA A 1 77 ? -11.166 -5.967 15.997 1.00 90.50 77 ALA A O 1
ATOM 598 N N . ALA A 1 78 ? -9.734 -5.651 17.704 1.00 92.75 78 ALA A N 1
ATOM 599 C CA . ALA A 1 78 ? -9.106 -4.454 17.149 1.00 92.75 78 ALA A CA 1
ATOM 600 C C . ALA A 1 78 ? -8.495 -4.728 15.768 1.00 92.75 78 ALA A C 1
ATOM 602 O O . ALA A 1 78 ? -8.783 -4.008 14.822 1.00 92.75 78 ALA A O 1
ATOM 603 N N . LEU A 1 79 ? -7.731 -5.817 15.609 1.00 93.06 79 LEU A N 1
ATOM 604 C CA . LEU A 1 79 ? -7.179 -6.206 14.306 1.00 93.06 79 LEU A CA 1
ATOM 605 C C . LEU A 1 79 ? -8.262 -6.497 13.262 1.00 93.06 79 LEU A C 1
ATOM 607 O O . LEU A 1 79 ? -8.096 -6.112 12.108 1.00 93.06 79 LEU A O 1
ATOM 611 N N . GLY A 1 80 ? -9.343 -7.180 13.647 1.00 93.19 80 GLY A N 1
ATOM 612 C CA . GLY A 1 80 ? -10.456 -7.479 12.745 1.00 93.19 80 GLY A CA 1
ATOM 613 C C . GLY A 1 80 ? -11.132 -6.211 12.234 1.00 93.19 80 GLY A C 1
ATOM 614 O O . GLY A 1 80 ? -11.213 -6.002 11.025 1.00 93.19 80 GLY A O 1
ATOM 615 N N . TRP A 1 81 ? -11.540 -5.332 13.147 1.00 95.50 81 TRP A N 1
ATOM 616 C CA . TRP A 1 81 ? -12.189 -4.071 12.794 1.00 95.50 81 TRP A CA 1
ATOM 617 C C . TRP A 1 81 ? -11.258 -3.126 12.038 1.00 95.50 81 TRP A C 1
ATOM 619 O O . TRP A 1 81 ? -11.662 -2.556 11.027 1.00 95.50 81 TRP A O 1
ATOM 629 N N . SER A 1 82 ? -9.992 -3.009 12.444 1.00 95.50 82 SER A N 1
ATOM 630 C CA . SER A 1 82 ? -9.018 -2.204 11.705 1.00 95.50 82 SER A CA 1
ATOM 631 C C . SER A 1 82 ? -8.790 -2.726 10.294 1.00 95.50 82 SER A C 1
ATOM 633 O O . SER A 1 82 ? -8.635 -1.913 9.390 1.00 95.50 82 SER A O 1
ATOM 635 N N . LEU A 1 83 ? -8.817 -4.043 10.065 1.00 95.12 83 LEU A N 1
ATOM 636 C CA . LEU A 1 83 ? -8.687 -4.595 8.717 1.00 95.12 83 LEU A CA 1
ATOM 637 C C . LEU A 1 83 ? -9.863 -4.174 7.827 1.00 95.12 83 LEU A C 1
ATOM 639 O O . LEU A 1 83 ? -9.638 -3.767 6.689 1.00 95.12 83 LEU A O 1
ATOM 643 N N . VAL A 1 84 ? -11.091 -4.223 8.353 1.00 96.06 84 VAL A N 1
ATOM 644 C CA . VAL A 1 84 ? -12.297 -3.777 7.636 1.00 96.06 84 VAL A CA 1
ATOM 645 C C . VAL A 1 84 ? -12.209 -2.286 7.316 1.00 96.06 84 VAL A C 1
ATOM 647 O O . VAL A 1 84 ? -12.364 -1.897 6.160 1.00 96.06 84 VAL A O 1
ATOM 650 N N . VAL A 1 85 ? -11.885 -1.447 8.304 1.00 96.56 85 VAL A N 1
ATOM 651 C CA . VAL A 1 85 ? -11.779 0.005 8.095 1.00 96.56 85 VAL A CA 1
ATOM 652 C C . VAL A 1 85 ? -10.643 0.348 7.126 1.00 96.56 85 VAL A C 1
ATOM 654 O O . VAL A 1 85 ? -10.840 1.169 6.236 1.00 96.56 85 VAL A O 1
ATOM 657 N N . CYS A 1 86 ? -9.482 -0.310 7.222 1.00 95.19 86 CYS A N 1
ATOM 658 C CA . CYS A 1 86 ? -8.385 -0.124 6.265 1.00 95.19 86 CYS A CA 1
ATOM 659 C C . CYS A 1 86 ? -8.785 -0.530 4.840 1.00 95.19 86 CYS A C 1
ATOM 661 O O . CYS A 1 86 ? -8.387 0.137 3.889 1.00 95.19 86 CYS A O 1
ATOM 663 N N . ALA A 1 87 ? -9.564 -1.604 4.675 1.00 95.81 87 ALA A N 1
ATOM 664 C CA . ALA A 1 87 ? -10.043 -2.029 3.361 1.00 95.81 87 ALA A CA 1
ATOM 665 C C . ALA A 1 87 ? -10.980 -0.980 2.740 1.00 95.81 87 ALA A C 1
ATOM 667 O O . ALA A 1 87 ? -10.808 -0.620 1.577 1.00 95.81 87 ALA A O 1
ATOM 668 N N . LEU A 1 88 ? -11.907 -0.429 3.531 1.00 97.12 88 LEU A N 1
ATOM 669 C CA . LEU A 1 88 ? -12.808 0.644 3.094 1.00 97.12 88 LEU A CA 1
ATOM 670 C C . LEU A 1 88 ? -12.055 1.953 2.804 1.00 97.12 88 LEU A C 1
ATOM 672 O O . LEU A 1 88 ? -12.378 2.669 1.859 1.00 97.12 88 LEU A O 1
ATOM 676 N N . ALA A 1 89 ? -11.016 2.249 3.585 1.00 96.38 89 ALA A N 1
ATOM 677 C CA . ALA A 1 89 ? -10.196 3.446 3.435 1.00 96.38 89 ALA A CA 1
ATOM 678 C C . ALA A 1 89 ? -9.074 3.308 2.387 1.00 96.38 89 ALA A C 1
ATOM 680 O O . ALA A 1 89 ? -8.333 4.266 2.165 1.00 96.38 89 ALA A O 1
ATOM 681 N N . LEU A 1 90 ? -8.929 2.158 1.718 1.00 96.75 90 LEU A N 1
ATOM 682 C CA . LEU A 1 90 ? -7.779 1.891 0.851 1.00 96.75 90 LEU A CA 1
ATOM 683 C C . LEU A 1 90 ? -7.642 2.910 -0.284 1.00 96.75 90 LEU A C 1
ATOM 685 O O . LEU A 1 90 ? -6.577 3.496 -0.461 1.00 96.75 90 LEU A O 1
ATOM 689 N N . MET A 1 91 ? -8.719 3.148 -1.030 1.00 96.75 91 MET A N 1
ATOM 690 C CA . MET A 1 91 ? -8.721 4.075 -2.166 1.00 96.75 91 MET A CA 1
ATOM 691 C C . MET A 1 91 ? -8.441 5.536 -1.776 1.00 96.75 91 MET A C 1
ATOM 693 O O . MET A 1 91 ? -7.583 6.160 -2.419 1.00 96.75 91 MET A O 1
ATOM 697 N N . PRO A 1 92 ? -9.096 6.117 -0.746 1.00 96.81 92 PRO A N 1
ATOM 698 C CA . PRO A 1 92 ? -8.772 7.478 -0.328 1.00 96.81 92 PRO A CA 1
ATOM 699 C C . PRO A 1 92 ? -7.348 7.579 0.229 1.00 96.81 92 PRO A C 1
ATOM 701 O O . PRO A 1 92 ? -6.622 8.495 -0.163 1.00 96.81 92 PRO A O 1
ATOM 704 N N . VAL A 1 93 ? -6.901 6.618 1.050 1.00 95.88 93 VAL A N 1
ATOM 705 C CA . VAL A 1 93 ? -5.531 6.607 1.593 1.00 95.88 93 VAL A CA 1
ATOM 706 C C . VAL A 1 93 ? -4.503 6.511 0.470 1.00 95.88 93 VAL A C 1
ATOM 708 O O . VAL A 1 93 ? -3.576 7.314 0.448 1.00 95.88 93 VAL A O 1
ATOM 711 N N . ALA A 1 94 ? -4.690 5.610 -0.499 1.00 95.94 94 ALA A N 1
ATOM 712 C CA . ALA A 1 94 ? -3.810 5.484 -1.661 1.00 95.94 94 ALA A CA 1
ATOM 713 C C . ALA A 1 94 ? -3.749 6.776 -2.482 1.00 95.94 94 ALA A C 1
ATOM 715 O O . ALA A 1 94 ? -2.686 7.176 -2.952 1.00 95.94 94 ALA A O 1
ATOM 716 N N . THR A 1 95 ? -4.877 7.466 -2.644 1.00 94.81 95 THR A N 1
ATOM 717 C CA . THR A 1 95 ? -4.918 8.725 -3.396 1.00 94.81 95 THR A CA 1
ATOM 718 C C . THR A 1 95 ? -4.160 9.831 -2.666 1.00 94.81 95 THR A C 1
ATOM 720 O O . THR A 1 95 ? -3.322 10.496 -3.275 1.00 94.81 95 THR A O 1
ATOM 723 N N . VAL A 1 96 ? -4.384 10.001 -1.363 1.00 95.25 96 VAL A N 1
ATOM 724 C CA . VAL A 1 96 ? -3.692 11.023 -0.563 1.00 95.25 96 VAL A CA 1
ATOM 725 C C . VAL A 1 96 ? -2.200 10.716 -0.439 1.00 95.25 96 VAL A C 1
ATOM 727 O O . VAL A 1 96 ? -1.379 11.590 -0.716 1.00 95.25 96 VAL A O 1
ATOM 730 N N . SER A 1 97 ? -1.826 9.480 -0.101 1.00 92.75 97 SER A N 1
ATOM 731 C CA . SER A 1 97 ? -0.420 9.095 0.062 1.00 92.75 97 SER A CA 1
ATOM 732 C C . SER A 1 97 ? 0.362 9.229 -1.242 1.00 92.75 97 SER A C 1
ATOM 734 O O . SER A 1 97 ? 1.483 9.729 -1.228 1.00 92.75 97 SER A O 1
ATOM 736 N N . SER A 1 98 ? -0.253 8.887 -2.378 1.00 90.00 98 SER A N 1
ATOM 737 C CA . SER A 1 98 ? 0.349 9.076 -3.699 1.00 90.00 98 SER A CA 1
ATOM 738 C C . SER A 1 98 ? 0.584 10.563 -4.017 1.00 90.00 98 SER A C 1
ATOM 740 O O . SER A 1 98 ? 1.644 10.924 -4.529 1.00 90.00 98 SER A O 1
ATOM 742 N N . ARG A 1 99 ? -0.343 11.465 -3.667 1.00 90.50 99 ARG A N 1
ATOM 743 C CA . ARG A 1 99 ? -0.153 12.916 -3.849 1.00 90.50 99 ARG A CA 1
ATOM 744 C C . ARG A 1 99 ? 0.976 13.450 -2.970 1.00 90.50 99 ARG A C 1
ATOM 746 O O . ARG A 1 99 ? 1.841 14.160 -3.472 1.00 90.50 99 ARG A O 1
ATOM 753 N N . LEU A 1 100 ? 1.011 13.054 -1.698 1.00 89.69 100 LEU A N 1
ATOM 754 C CA . LEU A 1 100 ? 2.076 13.441 -0.769 1.00 89.69 100 LEU A CA 1
ATOM 755 C C . LEU A 1 100 ? 3.441 12.884 -1.190 1.00 89.69 100 LEU A C 1
ATOM 757 O O . LEU A 1 100 ? 4.449 13.573 -1.071 1.00 89.69 100 LEU A O 1
ATOM 761 N N . ALA A 1 101 ? 3.486 11.672 -1.745 1.00 88.50 101 ALA A N 1
ATOM 762 C CA . ALA A 1 101 ? 4.720 11.060 -2.232 1.00 88.50 101 ALA A CA 1
ATOM 763 C C . ALA A 1 101 ? 5.372 11.836 -3.391 1.00 88.50 101 ALA A C 1
ATOM 765 O O . ALA A 1 101 ? 6.587 11.739 -3.567 1.00 88.50 101 ALA A O 1
ATOM 766 N N . ARG A 1 102 ? 4.599 12.644 -4.138 1.00 84.31 102 ARG A N 1
ATOM 767 C CA . ARG A 1 102 ? 5.131 13.537 -5.186 1.00 84.31 102 ARG A CA 1
ATOM 768 C C . ARG A 1 102 ? 5.864 14.747 -4.609 1.00 84.31 102 ARG A C 1
ATOM 770 O O . ARG A 1 102 ? 6.726 15.306 -5.278 1.00 84.31 102 ARG A O 1
ATOM 777 N N . ILE A 1 103 ? 5.568 15.139 -3.369 1.00 83.69 103 ILE A N 1
ATOM 778 C CA . ILE A 1 103 ? 6.198 16.303 -2.741 1.00 83.69 103 ILE A CA 1
ATOM 779 C C . ILE A 1 103 ? 7.698 16.028 -2.567 1.00 83.69 103 ILE A C 1
ATOM 781 O O . ILE A 1 103 ? 8.113 15.013 -1.991 1.00 83.69 103 ILE A O 1
ATOM 785 N N . GLY A 1 104 ? 8.515 16.940 -3.096 1.00 70.38 104 GLY A N 1
ATOM 786 C CA . GLY A 1 104 ? 9.975 16.867 -3.051 1.00 70.38 104 GLY A CA 1
ATOM 787 C C . GLY A 1 104 ? 10.607 15.907 -4.063 1.00 70.38 104 GLY A C 1
ATOM 788 O O . GLY A 1 104 ? 11.779 15.581 -3.902 1.00 70.38 104 GLY A O 1
ATOM 789 N N . ALA A 1 105 ? 9.866 15.424 -5.069 1.00 65.00 105 ALA A N 1
ATOM 790 C CA . ALA A 1 105 ? 10.449 14.674 -6.188 1.00 65.00 105 ALA A CA 1
ATOM 791 C C . ALA A 1 105 ? 11.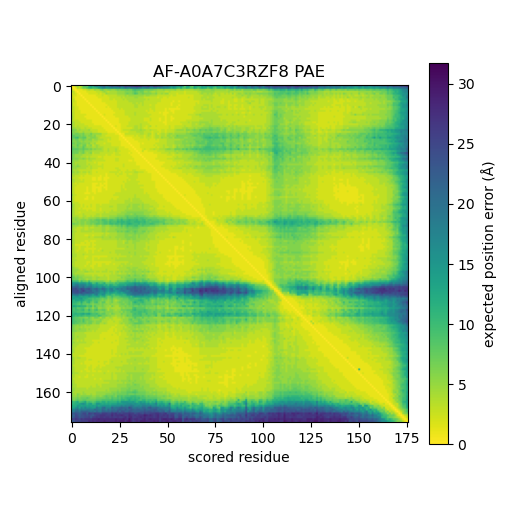242 15.580 -7.157 1.00 65.00 105 ALA A C 1
ATOM 793 O O . ALA A 1 105 ? 12.199 15.124 -7.773 1.00 65.00 105 ALA A O 1
ATOM 794 N N . ASP A 1 106 ? 10.914 16.874 -7.213 1.00 61.53 106 ASP A N 1
ATOM 795 C CA . ASP A 1 106 ? 11.491 17.829 -8.174 1.00 61.53 106 ASP A CA 1
ATOM 796 C C . ASP A 1 106 ? 12.864 18.393 -7.751 1.00 61.53 106 ASP A C 1
ATOM 798 O O . ASP A 1 106 ? 13.473 19.178 -8.469 1.00 61.53 106 ASP A O 1
ATOM 802 N N . GLY A 1 107 ? 13.361 18.017 -6.566 1.00 53.00 107 GLY A N 1
ATOM 803 C CA . GLY A 1 107 ? 14.426 18.755 -5.884 1.00 53.00 107 GLY A CA 1
ATOM 804 C C . GLY A 1 107 ? 15.834 18.610 -6.466 1.00 53.00 107 GLY A C 1
ATOM 805 O O . GLY A 1 107 ? 16.546 19.605 -6.479 1.00 53.00 107 GLY A O 1
ATOM 806 N N . GLN A 1 108 ? 16.261 17.413 -6.908 1.00 57.38 108 GLN A N 1
ATOM 807 C CA . GLN A 1 108 ? 17.644 17.135 -7.372 1.00 57.38 108 GLN A CA 1
ATOM 808 C C . GLN A 1 108 ? 17.783 15.905 -8.306 1.00 57.38 108 GLN A C 1
ATOM 810 O O . GLN A 1 108 ? 18.818 15.238 -8.313 1.00 57.38 108 GLN A O 1
ATOM 815 N N . GLY A 1 109 ? 16.765 15.580 -9.113 1.00 62.28 109 GLY A N 1
ATOM 816 C CA . GLY A 1 109 ? 16.786 14.383 -9.978 1.00 62.28 109 GLY A CA 1
ATOM 817 C C . GLY A 1 109 ? 17.951 14.329 -10.983 1.00 62.28 109 GLY A C 1
ATOM 818 O O . GLY A 1 109 ? 18.456 13.250 -11.282 1.00 62.28 109 GLY A O 1
ATOM 819 N N . GLY A 1 110 ? 18.443 15.488 -11.441 1.00 68.38 110 GLY A N 1
ATOM 820 C CA . GLY A 1 110 ? 19.501 15.578 -12.457 1.00 68.38 110 GLY A CA 1
ATOM 821 C C . GLY A 1 110 ? 20.816 14.905 -12.056 1.00 68.38 110 GLY A C 1
ATOM 822 O O . GLY A 1 110 ? 21.338 14.097 -12.810 1.00 68.38 110 GLY A O 1
ATOM 823 N N . ILE A 1 111 ? 21.313 15.137 -10.835 1.00 78.75 111 ILE A N 1
ATOM 824 C CA . ILE A 1 111 ? 22.624 14.610 -10.405 1.00 78.75 111 ILE A CA 1
ATOM 825 C C . ILE A 1 111 ? 22.609 13.078 -10.306 1.00 78.75 111 ILE A C 1
ATOM 827 O O . ILE A 1 111 ? 23.588 12.416 -10.655 1.00 78.75 111 ILE A O 1
ATOM 831 N N . ALA A 1 112 ? 21.514 12.500 -9.805 1.00 78.50 112 ALA A N 1
ATOM 832 C CA . ALA A 1 112 ? 21.374 11.051 -9.700 1.00 78.50 112 ALA A CA 1
ATOM 833 C C . ALA A 1 112 ? 21.282 10.411 -11.091 1.00 78.50 112 ALA A C 1
ATOM 835 O O . ALA A 1 112 ? 22.016 9.463 -11.374 1.00 78.50 112 ALA A O 1
ATOM 836 N N . ARG A 1 113 ? 20.461 10.990 -11.973 1.00 80.88 113 ARG A N 1
ATOM 837 C CA . ARG A 1 113 ? 20.323 10.565 -13.366 1.00 80.88 113 ARG A CA 1
ATOM 838 C C . ARG A 1 113 ? 21.646 10.641 -14.128 1.00 80.88 113 ARG A C 1
ATOM 840 O O . ARG A 1 113 ? 22.026 9.665 -14.768 1.00 80.88 113 ARG A O 1
ATOM 847 N N . ASP A 1 114 ? 22.378 11.746 -14.014 1.00 85.12 114 ASP A N 1
ATOM 848 C CA . ASP A 1 114 ? 23.656 11.946 -14.708 1.00 85.12 114 ASP A CA 1
ATOM 849 C C . ASP A 1 114 ? 24.699 10.908 -14.276 1.00 85.12 114 ASP A C 1
ATOM 851 O O . ASP A 1 114 ? 25.424 10.361 -15.107 1.00 85.12 114 ASP A O 1
ATOM 855 N N . ARG A 1 115 ? 24.732 10.556 -12.982 1.00 86.12 115 ARG A N 1
ATOM 856 C CA . ARG A 1 115 ? 25.593 9.477 -12.469 1.00 86.1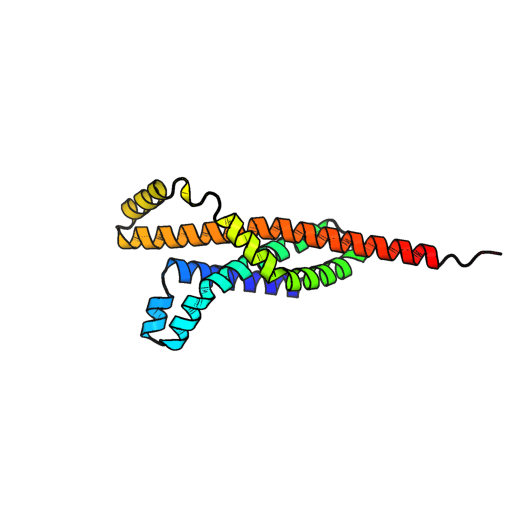2 115 ARG A CA 1
ATOM 857 C C . ARG A 1 115 ? 25.191 8.103 -13.003 1.00 86.12 115 ARG A C 1
ATOM 859 O O . ARG A 1 115 ? 26.069 7.306 -13.321 1.00 86.12 115 ARG A O 1
ATOM 866 N N . MET A 1 116 ? 23.893 7.816 -13.103 1.00 87.44 116 MET A N 1
ATOM 867 C CA . MET A 1 116 ? 23.412 6.544 -13.659 1.00 87.44 116 MET A CA 1
ATOM 868 C C . MET A 1 116 ? 23.729 6.432 -15.154 1.00 87.44 116 MET A C 1
ATOM 870 O O . MET A 1 116 ? 24.184 5.380 -15.601 1.00 87.44 116 MET A O 1
ATOM 874 N N . ILE A 1 117 ? 23.571 7.524 -15.908 1.00 88.81 117 ILE A N 1
ATOM 875 C CA . ILE A 1 117 ? 23.949 7.604 -17.326 1.00 88.81 117 ILE A CA 1
ATOM 876 C C . ILE A 1 117 ? 25.459 7.421 -17.502 1.00 88.81 117 ILE A C 1
ATOM 878 O O . ILE A 1 117 ? 25.884 6.677 -18.384 1.00 88.81 117 ILE A O 1
ATOM 882 N N . ALA A 1 118 ? 26.275 8.040 -16.647 1.00 89.31 118 ALA A N 1
ATOM 883 C CA . ALA A 1 118 ? 27.727 7.876 -16.692 1.00 89.31 118 ALA A CA 1
ATOM 884 C C . ALA A 1 118 ? 28.174 6.421 -16.454 1.00 89.31 118 ALA A C 1
ATOM 886 O O . ALA A 1 118 ? 29.222 6.019 -16.954 1.00 89.31 118 ALA A O 1
ATOM 887 N N . TRP A 1 119 ? 27.395 5.629 -15.709 1.00 90.44 119 TRP A N 1
ATOM 888 C CA . TRP A 1 119 ? 27.732 4.240 -15.388 1.00 90.44 119 TRP A CA 1
ATOM 889 C C . TRP A 1 119 ? 27.203 3.215 -16.407 1.00 90.44 119 TRP A C 1
ATOM 891 O O . TRP A 1 119 ? 27.912 2.263 -16.724 1.00 90.44 119 TRP A O 1
ATOM 901 N N . LEU A 1 120 ? 25.982 3.395 -16.925 1.00 89.31 120 LEU A N 1
ATOM 902 C CA . LEU A 1 120 ? 25.280 2.407 -17.769 1.00 89.31 120 LEU A CA 1
ATOM 903 C C . LEU A 1 120 ? 25.050 2.857 -19.219 1.00 89.31 120 LEU A C 1
ATOM 905 O O . LEU A 1 120 ? 24.435 2.130 -20.000 1.00 89.31 120 LEU A O 1
ATOM 909 N N . GLY A 1 121 ? 25.513 4.051 -19.585 1.00 91.25 121 GLY A N 1
ATOM 910 C CA . GLY A 1 121 ? 25.146 4.698 -20.840 1.00 91.25 121 GLY A CA 1
ATOM 911 C C . GLY A 1 121 ? 23.760 5.346 -20.775 1.00 91.25 121 GLY A C 1
ATOM 912 O O . GLY A 1 121 ? 23.038 5.244 -19.783 1.00 91.25 121 GLY A O 1
ATOM 913 N N . TYR A 1 122 ? 23.392 6.050 -21.847 1.00 87.44 122 TYR A N 1
ATOM 914 C CA . TYR A 1 122 ? 22.185 6.880 -21.889 1.00 87.44 122 TYR A CA 1
ATOM 915 C C . TYR A 1 122 ? 20.898 6.078 -21.648 1.00 87.44 122 TYR A C 1
ATOM 917 O O . TYR A 1 122 ? 20.148 6.388 -20.723 1.00 87.44 122 TYR A O 1
ATOM 925 N N . ASP A 1 123 ? 20.680 5.012 -22.421 1.00 87.19 123 ASP A N 1
ATOM 926 C CA . ASP A 1 123 ? 19.442 4.228 -22.352 1.00 87.19 123 ASP A CA 1
ATOM 927 C C . ASP A 1 123 ? 19.316 3.479 -21.019 1.00 87.19 123 ASP A C 1
ATOM 929 O O . ASP A 1 123 ? 18.299 3.582 -20.329 1.00 87.19 123 ASP A O 1
ATOM 933 N N . GLY A 1 124 ? 20.382 2.785 -20.602 1.00 85.12 124 GLY A N 1
ATOM 934 C CA . GLY A 1 124 ? 20.414 2.057 -19.332 1.00 85.12 124 GLY A CA 1
ATOM 935 C C . GLY A 1 124 ? 20.276 2.979 -18.118 1.00 85.12 124 GLY A C 1
ATOM 936 O O . GLY A 1 124 ? 19.545 2.661 -17.178 1.00 85.12 124 GLY A O 1
ATOM 937 N N . GLY A 1 125 ? 20.918 4.150 -18.156 1.00 87.56 125 GLY A N 1
ATOM 938 C CA . GLY A 1 125 ? 20.824 5.154 -17.100 1.00 87.56 125 GLY A CA 1
ATOM 939 C C . GLY A 1 125 ? 19.422 5.746 -16.955 1.00 87.56 125 GLY A C 1
ATOM 940 O O . GLY A 1 125 ? 18.953 5.915 -15.832 1.00 87.56 125 GLY A O 1
ATOM 941 N N . ILE A 1 126 ? 18.720 6.005 -18.065 1.00 87.19 126 ILE A N 1
ATOM 942 C CA . ILE A 1 126 ? 17.336 6.512 -18.038 1.00 87.19 126 ILE A CA 1
ATOM 943 C C . ILE A 1 126 ? 16.371 5.480 -17.458 1.00 87.19 126 ILE A C 1
ATOM 945 O O . ILE A 1 126 ? 15.523 5.832 -16.637 1.00 87.19 126 ILE A O 1
ATOM 949 N N . VAL A 1 127 ? 16.486 4.214 -17.867 1.00 87.94 127 VAL A N 1
ATOM 950 C CA . VAL A 1 127 ? 15.635 3.144 -17.326 1.00 87.94 127 VAL A CA 1
ATOM 951 C C . VAL A 1 127 ? 15.889 2.969 -15.828 1.00 87.94 127 VAL A C 1
ATOM 953 O O . VAL A 1 127 ? 14.940 2.890 -15.045 1.00 87.94 127 VAL A O 1
ATOM 956 N N . LEU A 1 128 ? 17.157 2.971 -15.403 1.00 87.75 128 LEU A N 1
ATOM 957 C CA . LEU A 1 128 ? 17.500 2.838 -13.989 1.00 87.75 128 LEU A CA 1
ATOM 958 C C . LEU A 1 128 ? 16.975 4.013 -13.151 1.00 87.75 128 LEU A C 1
ATOM 960 O O . LEU A 1 128 ? 16.436 3.782 -12.068 1.00 87.75 128 LEU A O 1
ATOM 964 N N . ASP A 1 129 ? 17.073 5.244 -13.656 1.00 87.38 129 ASP A N 1
ATOM 965 C CA . ASP A 1 129 ? 16.541 6.441 -12.992 1.00 87.38 129 ASP A CA 1
ATOM 966 C C . ASP A 1 129 ? 15.018 6.352 -12.804 1.00 87.38 129 ASP A C 1
ATOM 968 O O . ASP A 1 129 ? 14.510 6.561 -11.700 1.00 87.38 129 ASP A O 1
ATOM 972 N N . LYS A 1 130 ? 14.281 5.924 -13.839 1.00 87.44 130 LYS A N 1
ATOM 973 C CA . LYS A 1 130 ? 12.826 5.703 -13.761 1.00 87.44 130 LYS A CA 1
ATOM 974 C C . LYS A 1 130 ? 12.455 4.643 -12.726 1.00 87.44 130 LYS A C 1
ATOM 976 O O . LYS A 1 130 ? 11.550 4.868 -11.918 1.00 87.44 130 LYS A O 1
ATOM 981 N N . ILE A 1 131 ? 13.155 3.507 -12.722 1.00 89.56 131 ILE A N 1
ATOM 982 C CA . ILE A 1 131 ? 12.947 2.440 -11.732 1.00 89.56 131 ILE A CA 1
ATOM 983 C C . ILE A 1 131 ? 13.228 2.967 -10.324 1.00 89.56 131 ILE A C 1
ATOM 985 O O . ILE A 1 131 ? 12.426 2.757 -9.412 1.00 89.56 131 ILE A O 1
ATOM 989 N N . PHE A 1 132 ? 14.340 3.678 -10.138 1.00 89.00 132 PHE A N 1
ATOM 990 C CA . PHE A 1 132 ? 14.713 4.240 -8.846 1.00 89.00 132 PHE A CA 1
ATOM 991 C C . PHE A 1 132 ? 13.657 5.228 -8.338 1.00 89.00 132 PHE A C 1
ATOM 993 O O . PHE A 1 132 ? 13.195 5.110 -7.199 1.00 89.00 132 PHE A O 1
ATOM 1000 N N . LEU A 1 133 ? 13.206 6.149 -9.193 1.00 88.12 133 LEU A N 1
ATOM 1001 C CA . LEU A 1 133 ? 12.152 7.105 -8.866 1.00 88.12 133 LEU A CA 1
ATOM 1002 C C . LEU A 1 133 ? 10.842 6.394 -8.492 1.00 88.12 133 LEU A C 1
ATOM 1004 O O . LEU A 1 133 ? 10.219 6.750 -7.488 1.00 88.12 133 LEU A O 1
ATOM 1008 N N . ALA A 1 134 ? 10.443 5.366 -9.249 1.00 88.88 134 ALA A N 1
ATOM 1009 C CA . ALA A 1 134 ? 9.248 4.571 -8.966 1.00 88.88 134 ALA A CA 1
ATOM 1010 C C . ALA A 1 134 ? 9.340 3.865 -7.601 1.00 88.88 134 ALA A C 1
ATOM 1012 O O . ALA A 1 134 ? 8.392 3.906 -6.814 1.00 88.88 134 ALA A O 1
ATOM 1013 N N . VAL A 1 135 ? 10.500 3.290 -7.269 1.00 89.12 135 VAL A N 1
ATOM 1014 C CA . VAL A 1 135 ? 10.745 2.655 -5.963 1.00 89.12 135 VAL A CA 1
ATOM 1015 C C . VAL A 1 135 ? 10.693 3.679 -4.827 1.00 89.12 135 VAL A C 1
ATOM 1017 O O . VAL A 1 135 ? 10.029 3.438 -3.816 1.00 89.12 135 VAL A O 1
ATOM 1020 N N . VAL A 1 136 ? 11.335 4.840 -4.976 1.00 90.62 136 VAL A N 1
ATOM 1021 C CA . VAL A 1 136 ? 11.285 5.918 -3.970 1.00 90.62 136 VAL A CA 1
ATOM 1022 C C . VAL A 1 136 ? 9.848 6.394 -3.758 1.00 90.62 136 VAL A C 1
ATOM 1024 O O . VAL A 1 136 ? 9.409 6.580 -2.619 1.00 90.62 136 VAL A O 1
ATOM 1027 N N . TYR A 1 137 ? 9.094 6.546 -4.844 1.00 90.44 137 TYR A N 1
ATOM 1028 C CA . TYR A 1 137 ? 7.689 6.921 -4.801 1.00 90.44 137 TYR A CA 1
ATOM 1029 C C . TYR A 1 137 ? 6.840 5.892 -4.044 1.00 90.44 137 TYR A C 1
ATOM 1031 O O . TYR A 1 137 ? 6.067 6.258 -3.152 1.00 90.44 137 TYR A O 1
ATOM 1039 N N . PHE A 1 138 ? 7.033 4.605 -4.343 1.00 93.12 138 PHE A N 1
ATOM 1040 C CA . PHE A 1 138 ? 6.387 3.501 -3.641 1.00 93.12 138 PHE A CA 1
ATOM 1041 C C . PHE A 1 138 ? 6.700 3.533 -2.138 1.00 93.12 138 PHE A C 1
ATOM 1043 O O . PHE A 1 138 ? 5.782 3.511 -1.317 1.00 93.12 138 PHE A O 1
ATOM 1050 N N . LEU A 1 139 ? 7.975 3.664 -1.760 1.00 94.12 139 LEU A N 1
ATOM 1051 C CA . LEU A 1 139 ? 8.401 3.710 -0.356 1.00 94.12 139 LEU A CA 1
ATOM 1052 C C . LEU A 1 139 ? 7.812 4.909 0.399 1.00 94.12 139 LEU A C 1
ATOM 1054 O O . LEU A 1 139 ? 7.333 4.751 1.525 1.00 94.12 139 LEU A O 1
ATOM 1058 N N . LYS A 1 140 ? 7.778 6.095 -0.221 1.00 94.69 140 LYS A N 1
ATOM 1059 C CA . LYS A 1 140 ? 7.107 7.273 0.353 1.00 94.69 140 LYS A CA 1
ATOM 1060 C C . LYS A 1 140 ? 5.618 7.012 0.581 1.00 94.69 140 LYS A C 1
ATOM 1062 O O . LYS A 1 140 ? 5.104 7.295 1.665 1.00 94.69 140 LYS A O 1
ATOM 1067 N N . ALA A 1 141 ? 4.928 6.440 -0.406 1.00 94.81 141 ALA A N 1
ATOM 1068 C CA . ALA A 1 141 ? 3.509 6.115 -0.289 1.00 94.81 141 ALA A CA 1
ATOM 1069 C C . ALA A 1 141 ? 3.241 5.079 0.821 1.00 94.81 141 ALA A C 1
ATOM 1071 O O . ALA A 1 141 ? 2.277 5.240 1.578 1.00 94.81 141 ALA A O 1
ATOM 1072 N N . VAL A 1 142 ? 4.114 4.075 0.984 1.00 97.00 142 VAL A N 1
ATOM 1073 C CA . VAL A 1 142 ? 4.079 3.133 2.120 1.00 97.00 142 VAL A CA 1
ATOM 1074 C C . VAL A 1 142 ? 4.219 3.884 3.444 1.00 97.00 142 VAL A C 1
ATOM 1076 O O . VAL A 1 142 ? 3.414 3.665 4.349 1.00 97.00 142 VAL A O 1
ATOM 1079 N N . GLY A 1 143 ? 5.191 4.794 3.553 1.00 96.38 143 GLY A N 1
ATOM 1080 C CA . GLY A 1 143 ? 5.440 5.583 4.763 1.00 96.38 143 GLY A CA 1
ATOM 1081 C C . GLY A 1 143 ? 4.242 6.437 5.185 1.00 96.38 143 GLY A C 1
ATOM 1082 O O . GLY A 1 143 ? 3.794 6.354 6.329 1.00 96.38 143 GLY A O 1
ATOM 1083 N N . PHE A 1 144 ? 3.652 7.199 4.262 1.00 96.06 144 PHE A N 1
ATOM 1084 C CA . PHE A 1 144 ? 2.456 7.997 4.567 1.00 96.06 144 PHE A CA 1
ATOM 1085 C C . PHE A 1 144 ? 1.250 7.128 4.934 1.00 96.06 144 PHE A C 1
ATOM 1087 O O . PHE A 1 144 ? 0.498 7.448 5.856 1.00 96.06 144 PHE A O 1
ATOM 1094 N N . SER A 1 145 ? 1.079 5.999 4.250 1.00 96.69 145 SER A N 1
ATOM 1095 C CA . SER A 1 145 ? -0.038 5.089 4.518 1.00 96.69 145 SER A CA 1
ATOM 1096 C C . SER A 1 145 ? 0.136 4.318 5.826 1.00 96.69 145 SER A C 1
ATOM 1098 O O . SER A 1 145 ? -0.853 3.937 6.448 1.00 96.69 145 SER A O 1
ATOM 1100 N N . LEU A 1 146 ? 1.376 4.128 6.286 1.00 97.62 146 LEU A N 1
ATOM 1101 C CA . LEU A 1 146 ? 1.669 3.616 7.621 1.00 97.62 146 LEU A CA 1
ATOM 1102 C C . LEU A 1 146 ? 1.152 4.578 8.693 1.00 97.62 146 LEU A C 1
ATOM 1104 O O . LEU A 1 146 ? 0.460 4.138 9.609 1.00 97.62 146 LEU A O 1
ATOM 1108 N N . LEU A 1 147 ? 1.407 5.883 8.560 1.00 97.50 147 LEU A N 1
ATOM 1109 C CA . LEU A 1 147 ? 0.880 6.883 9.498 1.00 97.50 147 LEU A CA 1
ATOM 1110 C C . LEU A 1 147 ? -0.655 6.887 9.512 1.00 97.50 147 LEU A C 1
ATOM 1112 O O . LEU A 1 147 ? -1.262 6.851 10.583 1.00 97.50 147 LEU A O 1
ATOM 1116 N N . ALA A 1 148 ? -1.284 6.843 8.333 1.00 96.50 148 ALA A N 1
ATOM 1117 C CA . ALA A 1 148 ? -2.739 6.736 8.221 1.00 96.50 148 ALA A CA 1
ATOM 1118 C C . ALA A 1 148 ? -3.276 5.454 8.884 1.00 96.50 148 ALA A C 1
ATOM 1120 O O . ALA A 1 148 ? -4.242 5.503 9.644 1.00 96.50 148 ALA A O 1
ATOM 1121 N N . GLY A 1 149 ? -2.621 4.312 8.654 1.00 96.69 149 GLY A N 1
ATOM 1122 C CA . GLY A 1 149 ? -2.987 3.034 9.262 1.00 96.69 149 GLY A CA 1
ATOM 1123 C C . GLY A 1 149 ? -2.865 3.030 10.787 1.00 96.69 149 GLY A C 1
ATOM 1124 O O . GLY A 1 149 ? -3.717 2.452 11.460 1.00 96.69 149 GLY A O 1
ATOM 1125 N N . LEU A 1 150 ? -1.852 3.705 11.346 1.00 97.69 150 LEU A N 1
ATOM 1126 C CA . LEU A 1 150 ? -1.722 3.882 12.796 1.00 97.69 150 LEU A CA 1
ATOM 1127 C C . LEU A 1 150 ? -2.891 4.706 13.348 1.00 97.69 150 LEU A C 1
ATOM 1129 O O . LEU A 1 150 ? -3.480 4.317 14.357 1.00 97.69 150 LEU A O 1
ATOM 1133 N N . GLY A 1 151 ? -3.265 5.789 12.660 1.00 96.75 151 GLY A N 1
ATOM 1134 C CA . GLY A 1 151 ? -4.425 6.609 13.015 1.00 96.75 151 GLY A CA 1
ATOM 1135 C C . GLY A 1 151 ? -5.735 5.818 12.989 1.00 96.75 151 GLY A C 1
ATOM 1136 O O . GLY A 1 151 ? -6.485 5.835 13.964 1.00 96.75 151 GLY A O 1
ATOM 1137 N N . ILE A 1 152 ? -5.981 5.050 11.922 1.00 96.38 152 ILE A N 1
ATOM 1138 C CA . ILE A 1 152 ? -7.159 4.173 11.808 1.00 96.38 152 ILE A CA 1
ATOM 1139 C C . ILE A 1 152 ? -7.196 3.157 12.951 1.00 96.38 152 ILE A C 1
ATOM 1141 O O . ILE A 1 152 ? -8.234 2.975 13.589 1.00 96.38 152 ILE A O 1
ATOM 1145 N N . PHE A 1 153 ? -6.068 2.509 13.238 1.00 96.56 153 PHE A N 1
ATOM 1146 C CA . PHE A 1 153 ? -5.997 1.524 14.310 1.00 96.56 153 PHE A CA 1
ATOM 1147 C C . PHE A 1 153 ? -6.279 2.150 15.684 1.00 96.56 153 PHE A C 1
ATOM 1149 O O . PHE A 1 153 ? -7.036 1.584 16.475 1.00 96.56 153 PHE A O 1
ATOM 1156 N N . ALA A 1 154 ? -5.725 3.335 15.955 1.00 96.38 154 ALA A N 1
ATOM 1157 C CA . ALA A 1 154 ? -5.980 4.072 17.190 1.00 96.38 154 ALA A CA 1
ATOM 1158 C C . ALA A 1 154 ? -7.465 4.442 17.345 1.00 96.38 154 ALA A C 1
ATOM 1160 O O . ALA A 1 154 ? -8.034 4.230 18.416 1.00 96.38 154 ALA A O 1
ATOM 1161 N N . MET A 1 155 ? -8.113 4.918 16.274 1.00 96.62 155 MET A N 1
ATOM 1162 C CA . MET A 1 155 ? -9.548 5.233 16.282 1.00 96.62 155 MET A CA 1
ATOM 1163 C C . MET A 1 155 ? -10.409 3.998 16.564 1.00 96.62 155 MET A C 1
ATOM 1165 O O . MET A 1 155 ? -11.322 4.059 17.386 1.00 96.62 155 MET A O 1
ATOM 1169 N N . VAL A 1 156 ? -10.097 2.859 15.937 1.00 96.75 156 VAL A N 1
ATOM 1170 C CA . VAL A 1 156 ? -10.806 1.593 16.188 1.00 96.75 156 VAL A CA 1
ATOM 1171 C C . VAL A 1 156 ? -10.658 1.160 17.645 1.00 96.75 156 VAL A C 1
ATOM 1173 O O . VAL A 1 156 ? -11.642 0.785 18.280 1.00 96.75 156 VAL A O 1
ATOM 1176 N N . LEU A 1 157 ? -9.446 1.235 18.199 1.00 95.00 157 LEU A N 1
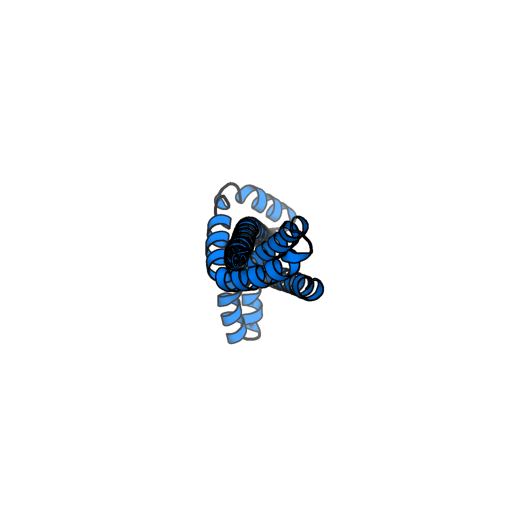ATOM 1177 C CA . LEU A 1 157 ? -9.209 0.869 19.593 1.00 95.00 157 LEU A CA 1
ATOM 1178 C C . LEU A 1 157 ? -9.961 1.796 20.561 1.00 95.00 157 LEU A C 1
ATOM 1180 O O . LEU A 1 157 ? -10.559 1.318 21.525 1.00 95.00 157 LEU A O 1
ATOM 1184 N N . ALA A 1 158 ? -9.966 3.103 20.289 1.00 95.06 158 ALA A N 1
ATOM 1185 C CA . ALA A 1 158 ? -10.719 4.079 21.070 1.00 95.06 158 ALA A CA 1
ATOM 1186 C C . ALA A 1 158 ? -12.228 3.787 21.037 1.00 95.06 158 ALA A C 1
ATOM 1188 O O . ALA A 1 158 ? -12.868 3.787 22.088 1.00 95.06 158 ALA A O 1
ATOM 1189 N N . ALA A 1 159 ? -12.778 3.458 19.864 1.00 95.19 159 ALA A N 1
ATOM 1190 C CA . ALA A 1 159 ? -14.186 3.103 19.710 1.00 95.19 159 ALA A CA 1
ATOM 1191 C C . ALA A 1 159 ? -14.556 1.829 20.489 1.00 95.19 159 ALA A C 1
ATOM 1193 O O . ALA A 1 159 ? -15.558 1.816 21.201 1.00 95.19 159 ALA A O 1
ATOM 1194 N N . ILE A 1 160 ? -13.727 0.780 20.420 1.00 93.88 160 ILE A N 1
ATOM 1195 C CA . ILE A 1 160 ? -13.945 -0.458 21.188 1.00 93.88 160 ILE A CA 1
ATOM 1196 C C . ILE A 1 160 ? -13.948 -0.165 22.694 1.00 93.88 160 ILE A C 1
ATOM 1198 O O . ILE A 1 160 ? -14.850 -0.609 23.403 1.00 93.88 160 ILE A O 1
ATOM 1202 N N . ASN A 1 161 ? -12.976 0.611 23.179 1.00 92.31 161 ASN A N 1
ATOM 1203 C CA . ASN A 1 161 ? -12.900 0.981 24.593 1.00 92.31 161 ASN A CA 1
ATOM 1204 C C . ASN A 1 161 ? -14.104 1.826 25.038 1.00 92.31 161 ASN A C 1
ATOM 1206 O O . ASN A 1 161 ? -14.614 1.625 26.139 1.00 92.31 161 ASN A O 1
ATOM 1210 N N . ALA A 1 162 ? -14.567 2.757 24.200 1.00 92.12 162 ALA A N 1
ATOM 1211 C CA . ALA A 1 162 ? -15.746 3.570 24.486 1.00 92.12 162 ALA A CA 1
ATOM 1212 C C . ALA A 1 162 ? -17.008 2.701 24.610 1.00 92.12 162 ALA A C 1
ATOM 1214 O O . ALA A 1 162 ? -17.735 2.817 25.594 1.00 92.12 162 ALA A O 1
ATOM 1215 N N . LEU A 1 163 ? -17.211 1.765 23.676 1.00 91.25 163 LEU A N 1
ATOM 1216 C CA . LEU A 1 163 ? -18.341 0.832 23.709 1.00 91.25 163 LEU A CA 1
ATOM 1217 C C . LEU A 1 163 ? -18.331 -0.037 24.971 1.00 91.25 163 LEU A C 1
ATOM 1219 O O . LEU A 1 163 ? -19.367 -0.183 25.612 1.00 91.25 163 LEU A O 1
ATOM 1223 N N . GLN A 1 164 ? -17.165 -0.551 25.372 1.00 89.19 164 GLN A N 1
ATOM 1224 C CA . GLN A 1 164 ? -17.037 -1.363 26.587 1.00 89.19 164 GLN A CA 1
ATOM 1225 C C . GLN A 1 164 ? -17.394 -0.590 27.860 1.00 89.19 164 GLN A C 1
ATOM 1227 O O . GLN A 1 164 ? -18.048 -1.138 28.749 1.00 89.19 164 GLN A O 1
ATOM 1232 N N . ARG A 1 165 ? -17.002 0.689 27.944 1.00 88.19 165 ARG A N 1
ATOM 1233 C CA . ARG A 1 165 ? -17.379 1.558 29.069 1.00 88.19 165 ARG A CA 1
ATOM 1234 C C . ARG A 1 165 ? -18.887 1.794 29.110 1.00 88.19 165 ARG A C 1
ATOM 1236 O O . ARG A 1 165 ? -19.476 1.674 30.177 1.00 88.19 165 ARG A O 1
ATOM 1243 N N . CYS A 1 166 ? -19.516 2.057 27.964 1.00 86.88 166 CYS A N 1
ATOM 1244 C CA . CYS A 1 166 ? -20.969 2.231 27.888 1.00 86.88 166 CYS A CA 1
ATOM 1245 C C . CYS A 1 166 ? -21.730 0.961 28.296 1.00 86.88 166 CYS A C 1
ATOM 1247 O O . CYS A 1 166 ? -22.720 1.052 29.015 1.00 86.88 166 CYS A O 1
ATOM 1249 N N . THR A 1 167 ? -21.257 -0.221 27.890 1.00 84.38 167 THR A N 1
ATOM 1250 C CA . THR A 1 167 ? -21.896 -1.487 28.282 1.00 84.38 167 THR A CA 1
ATOM 1251 C C . THR A 1 167 ? -21.710 -1.818 29.760 1.00 84.38 167 THR A C 1
ATOM 1253 O O . THR A 1 167 ? -22.606 -2.404 30.347 1.00 84.38 167 THR A O 1
ATOM 1256 N N . ALA A 1 168 ? -20.585 -1.438 30.375 1.00 78.00 168 ALA A N 1
ATOM 1257 C CA . ALA A 1 168 ? -20.359 -1.674 31.802 1.00 78.00 168 ALA A CA 1
ATOM 1258 C C . ALA A 1 168 ? -21.311 -0.845 32.683 1.00 78.00 168 ALA A C 1
ATOM 1260 O O . ALA A 1 168 ? -21.843 -1.366 33.653 1.00 78.00 168 ALA A O 1
ATOM 1261 N N . ILE A 1 169 ? -21.590 0.406 32.296 1.00 73.62 169 ILE A N 1
ATOM 1262 C CA . ILE A 1 169 ? -22.534 1.292 33.004 1.00 73.62 169 ILE A CA 1
ATOM 1263 C C . ILE A 1 169 ? -23.974 0.758 32.928 1.00 73.62 169 ILE A C 1
ATOM 1265 O O . ILE A 1 169 ? -24.751 0.927 33.858 1.00 73.62 169 ILE A O 1
ATOM 1269 N N . ALA A 1 170 ? -24.343 0.089 31.833 1.00 70.69 170 ALA A N 1
ATOM 1270 C CA . ALA A 1 170 ? -25.692 -0.447 31.649 1.00 70.69 170 ALA A CA 1
ATOM 1271 C C . ALA A 1 170 ? -25.975 -1.739 32.448 1.00 70.69 170 ALA A C 1
ATOM 1273 O O . ALA A 1 170 ? -27.121 -2.180 32.483 1.00 70.69 170 ALA A O 1
ATOM 1274 N N . VAL A 1 171 ? -24.951 -2.364 33.047 1.00 66.75 171 VAL A N 1
ATOM 1275 C CA . VAL A 1 171 ? -25.028 -3.680 33.717 1.00 66.75 171 VAL A CA 1
ATOM 1276 C C . VAL A 1 171 ? -24.861 -3.569 35.243 1.00 66.75 171 VAL A C 1
ATOM 1278 O O . VAL A 1 171 ? -24.726 -4.584 35.911 1.00 66.75 171 VAL A O 1
ATOM 1281 N N . GLU A 1 172 ? -24.948 -2.373 35.830 1.00 56.47 172 GLU A N 1
ATOM 1282 C CA . GLU A 1 172 ? -25.253 -2.220 37.263 1.00 56.47 172 GLU A CA 1
ATOM 1283 C C . GLU A 1 172 ? -26.778 -2.058 37.450 1.00 56.47 172 GLU A C 1
ATOM 1285 O O . GLU A 1 172 ? -27.266 -0.933 37.572 1.00 56.47 172 GLU A O 1
ATOM 1290 N N . PRO A 1 173 ? -27.593 -3.138 37.426 1.00 55.78 173 PRO A N 1
ATOM 1291 C CA . PRO A 1 173 ? -28.936 -3.059 37.970 1.00 55.78 173 PRO A CA 1
ATOM 1292 C C . PRO A 1 173 ? -28.794 -2.941 39.489 1.00 55.78 173 PRO A C 1
ATOM 1294 O O . PRO A 1 173 ? -28.082 -3.727 40.109 1.00 55.78 173 PRO A O 1
ATOM 1297 N N . GLY A 1 174 ? -29.438 -1.924 40.058 1.00 57.47 174 GLY A N 1
ATOM 1298 C CA . GLY A 1 174 ? -29.331 -1.573 41.467 1.00 57.47 174 GLY A CA 1
ATOM 1299 C C . GLY A 1 174 ? -29.419 -2.777 42.400 1.00 57.47 174 GLY A C 1
ATOM 1300 O O . GLY A 1 174 ? -30.407 -3.511 42.396 1.00 57.47 174 GLY A O 1
ATOM 1301 N N . GLU A 1 175 ? -28.390 -2.928 43.232 1.00 50.28 175 GLU A N 1
ATOM 1302 C CA . GLU A 1 175 ? -28.557 -3.519 44.553 1.00 50.28 175 GLU A CA 1
ATOM 1303 C C . GLU A 1 175 ? -29.487 -2.580 45.340 1.00 50.28 175 GLU A C 1
ATOM 1305 O O . GLU A 1 175 ? -29.077 -1.524 45.828 1.00 50.28 175 GLU A O 1
ATOM 1310 N N . HIS A 1 176 ? -30.773 -2.934 45.348 1.00 50.00 176 HIS A N 1
ATOM 1311 C CA . HIS A 1 176 ? -31.777 -2.476 46.305 1.00 50.00 176 HIS A CA 1
ATOM 1312 C C . HIS A 1 176 ? -31.951 -3.537 47.388 1.00 50.00 176 HIS A C 1
ATOM 1314 O O . HIS A 1 176 ? -32.003 -4.735 47.025 1.00 50.00 176 HIS A O 1
#

Secondary structure (DSSP, 8-state):
-HHHHHHHHHHHHHHHHHHHHHHHTTHHHHHHHH-HHHHHHHHHHHHHHHHHHHHHHHHHHHHHHHHHTS-HHHHHHHHHHHHHHHHHTHHHHHHHHHHHHHTTSSSSHHHHHHHHHHHHHHHHHHHHHHHHHHHHHHHHHHHHHHHHHHHHHHHHHHHHHHHHHHHHHTT-----

Solvent-accessible surface area (backbone atoms only — not comparable to full-atom values): 8817 Å² total; per-residue (Å²): 114,74,64,61,55,51,53,52,43,53,51,25,47,50,48,21,50,54,24,26,48,33,63,21,64,49,42,38,58,62,38,35,75,79,38,49,71,61,13,53,52,43,60,74,36,32,66,56,48,20,36,42,18,17,19,53,36,13,26,53,52,20,45,57,58,54,46,70,79,43,58,79,88,52,34,63,58,41,52,52,54,30,51,53,52,49,61,74,41,34,65,63,45,15,52,52,20,47,57,56,33,54,63,78,60,84,75,64,57,62,66,60,34,52,54,35,23,74,73,55,38,67,69,52,8,53,39,50,42,38,29,50,52,35,48,53,38,40,52,40,13,19,54,50,16,20,57,52,22,40,51,48,38,51,52,43,45,51,51,53,54,52,51,53,54,56,54,56,66,72,66,66,72,78,93,122

Sequence (176 aa):
MPRLTRTLTLLWILAGTIASLSYGAEAHIAVRYVDPPLGAWWDANEFLIMKCSAAALGMLVAMRVAARFVERRLRAAALGWSLVVCALALMPVATVSSRLARIGADGQGGIARDRMIAWLGYDGGIVLDKIFLAVVYFLKAVGFSLLAGLGIFAMVLAAINALQRCTAIAVEPGEH

Foldseek 3Di:
DVVVLVVLLVVLVVQLLVLLLCQLQVVLVVVCVVPVVVSVVSVVCSLVSNLLSLLSNLLSVLLVVLLVVDDPVCSVVLSVVLVVVSVVCSVVLSVVQLVVLCPPLPPDLVVQLVVLCVVQNDVRSSSVSSSVSSVSSSNSSSNSSNVVSNVSSVVSVVVVVVVVVVVVVVPCPDPD